Protein AF-A0A520JQQ8-F1 (afdb_monomer)

Nearest PDB structures (foldseek):
  4yjw-assembly1_A  TM=3.199E-01  e=7.947E-01  Phocaeicola vulgatus ATCC 8482
  8otz-assembly1_DW  TM=2.596E-01  e=5.049E+00  Bos taurus
  1axi-assembly1_A-2  TM=2.350E-01  e=9.054E+00  Homo sapiens

pLDDT: mean 89.52, std 11.9, range [52.03, 98.56]

Solvent-accessible surface area (backbone atoms only — not comparable to full-atom values): 11139 Å² total; per-residue (Å²): 132,75,70,69,60,54,56,56,55,55,54,53,53,53,54,53,52,52,52,52,51,49,53,51,50,53,50,51,51,54,50,54,50,51,50,55,28,36,51,29,34,48,54,52,23,51,52,27,43,50,47,22,52,47,18,53,48,51,40,53,25,34,53,38,11,64,76,46,79,65,77,38,65,44,91,61,75,47,53,72,77,79,78,84,75,63,89,83,52,50,58,79,62,55,29,69,71,54,44,50,52,56,54,48,49,52,53,51,50,53,50,49,34,52,51,25,45,54,28,47,76,73,37,72,94,62,52,25,53,64,50,31,46,52,49,18,40,52,53,20,52,51,28,42,54,50,20,52,51,40,26,59,76,52,72,46,76,76,82,77,87,53,100,69,52,62,70,57,55,40,48,53,53,51,52,54,48,53,53,52,49,53,50,52,51,52,52,51,49,52,52,49,68,76,44,78,80,73,65,81,80,85,125

Sequence (203 aa):
MAADNIWLAAASSSVAVAVLTQVFSISREKLAHRTDQRLSALHVALALENYAGECARVLGEKETFIANDGHHGQDWGSVPALPEWPAAIDWKRLGIKNTEKVFTLRVQVNAANAKIADQYDNDPPNGGDGDVIDEAIKLGLQSLSLAASIRSTAKLDPLLASEWPLDRYLAERRDDRALKLERRLADAEARRLANPSGMPILL

Foldseek 3Di:
DPPVVVVVVVVVVVVVVVVVVVVVVVVVVVVVLLVLLLVLLVQLLVLLLVLLVQLLLLLVQLVQCVVVVNPGGDDDLARDQRDDRPPSRDLVSLPPVLSVLSVVLNVLRVVLSVVSNVQVVPPPDCRNSVSSNVSSLVSSLSSNVSSQVSCVVSVHDPDPDDPDDSNVSSVVSVVVVVVVVVVVVVVVVVVCVVCVPPDPPPD

Secondary structure (DSSP, 8-state):
--SHHHHHHHHHHHHHHHHHHHHHHHHHHHHHHHHHHHHHHHHHHHHHHHHHHHHHHHHHHHHHHHHTTTSSS---SSPPPPPPPPTT--HHHH-HHHHHHHHHHHHHHHHHHHHHHHHHHHSTTTTTHHHHHHHHHHHHHHHHHHHHHHHHHTTPPPPP--SS-HHHHHHHHHHHHHHHHHHHHHHHHHHHHH-TT------

Structure (mmCIF, N/CA/C/O backbone):
data_AF-A0A520JQQ8-F1
#
_entry.id   AF-A0A520JQQ8-F1
#
loop_
_atom_site.group_PDB
_atom_site.id
_atom_site.type_symbol
_atom_site.label_atom_id
_atom_site.label_alt_id
_atom_site.label_comp_id
_atom_site.label_asym_id
_atom_site.label_entity_id
_atom_site.label_seq_id
_atom_site.pdbx_PDB_ins_code
_atom_site.Cartn_x
_atom_site.Cartn_y
_atom_site.Cartn_z
_atom_site.occupancy
_atom_site.B_iso_or_equiv
_atom_site.auth_seq_id
_atom_site.auth_comp_id
_atom_site.auth_asym_id
_atom_site.auth_atom_id
_atom_site.pdbx_PDB_model_num
ATOM 1 N N . MET A 1 1 ? -49.089 5.089 61.983 1.00 56.03 1 MET A N 1
ATOM 2 C CA . MET A 1 1 ? -48.920 5.801 60.695 1.00 56.03 1 MET A CA 1
ATOM 3 C C . MET A 1 1 ? -47.462 6.091 60.304 1.00 56.03 1 MET A C 1
ATOM 5 O O . MET A 1 1 ? -47.257 6.560 59.200 1.00 56.03 1 MET A O 1
ATOM 9 N N . ALA A 1 2 ? -46.437 5.793 61.120 1.00 57.81 2 ALA A N 1
ATOM 10 C CA . ALA A 1 2 ? -45.034 6.033 60.730 1.00 57.81 2 ALA A CA 1
ATOM 11 C C . ALA A 1 2 ? -44.362 4.870 59.958 1.00 57.81 2 ALA A C 1
ATOM 13 O O . ALA A 1 2 ? -43.333 5.075 59.325 1.00 57.81 2 ALA A O 1
ATOM 14 N N . ALA A 1 3 ? -44.932 3.658 59.994 1.00 57.94 3 ALA A N 1
ATOM 15 C CA . ALA A 1 3 ? -44.310 2.457 59.422 1.00 57.94 3 ALA A CA 1
ATOM 16 C C . ALA A 1 3 ? -44.456 2.335 57.889 1.00 57.94 3 ALA A C 1
ATOM 18 O O . ALA A 1 3 ? -43.590 1.746 57.245 1.00 57.94 3 ALA A O 1
ATOM 19 N N . ASP A 1 4 ? -45.487 2.941 57.291 1.00 55.50 4 ASP A N 1
ATOM 20 C CA . ASP A 1 4 ? -45.780 2.773 55.856 1.00 55.50 4 ASP A CA 1
ATOM 21 C C . ASP A 1 4 ? -44.846 3.593 54.945 1.00 55.50 4 ASP A C 1
ATOM 23 O O . ASP A 1 4 ? -44.592 3.218 53.801 1.00 55.50 4 ASP A O 1
ATOM 27 N N . ASN A 1 5 ? -44.232 4.662 55.466 1.00 57.97 5 ASN A N 1
ATOM 28 C CA . ASN A 1 5 ? -43.304 5.503 54.699 1.00 57.97 5 ASN A CA 1
ATOM 29 C C . ASN A 1 5 ? -41.892 4.899 54.575 1.00 57.97 5 ASN A C 1
ATOM 31 O O . ASN A 1 5 ? -41.151 5.246 53.654 1.00 57.97 5 ASN A O 1
ATOM 35 N N . ILE A 1 6 ? -41.513 3.978 55.469 1.00 60.53 6 ILE A N 1
ATOM 36 C CA . ILE A 1 6 ? -40.173 3.364 55.485 1.00 60.53 6 ILE A CA 1
ATOM 37 C C . ILE A 1 6 ? -40.018 2.378 54.320 1.00 60.53 6 ILE A C 1
ATOM 39 O O . ILE A 1 6 ? -38.989 2.372 53.647 1.00 60.53 6 ILE A O 1
ATOM 43 N N . TRP A 1 7 ? -41.060 1.603 54.013 1.00 56.59 7 TRP A N 1
ATOM 44 C CA . TRP A 1 7 ? -41.048 0.660 52.891 1.00 56.59 7 TRP A CA 1
ATOM 45 C C . TRP A 1 7 ? -41.055 1.358 51.525 1.00 56.59 7 TRP A C 1
ATOM 47 O O . TRP A 1 7 ? -40.405 0.886 50.597 1.00 56.59 7 TRP A O 1
ATOM 57 N N . LEU A 1 8 ? -41.699 2.523 51.413 1.00 56.62 8 LEU A N 1
ATOM 58 C CA . LEU A 1 8 ? -41.719 3.335 50.189 1.00 56.62 8 LEU A CA 1
ATOM 59 C C . LEU A 1 8 ? -40.366 4.034 49.922 1.00 56.62 8 LEU A C 1
ATOM 61 O O . LEU A 1 8 ? -39.932 4.148 48.772 1.00 56.62 8 LEU A O 1
ATOM 65 N N . ALA A 1 9 ? -39.643 4.427 50.977 1.00 58.97 9 ALA A N 1
ATOM 66 C CA . ALA A 1 9 ? -38.271 4.938 50.883 1.00 58.97 9 ALA A CA 1
ATOM 67 C C . ALA A 1 9 ? -37.233 3.823 50.609 1.00 58.97 9 ALA A C 1
ATOM 69 O O . ALA A 1 9 ? -36.281 4.015 49.848 1.00 58.97 9 ALA A O 1
ATOM 70 N N . ALA A 1 10 ? -37.434 2.628 51.172 1.00 60.03 10 ALA A N 1
ATOM 71 C CA . ALA A 1 10 ? -36.593 1.458 50.904 1.00 60.03 10 ALA A CA 1
ATOM 72 C C . ALA A 1 10 ? -36.804 0.904 49.478 1.00 60.03 10 ALA A C 1
ATOM 74 O O . ALA A 1 10 ? -35.851 0.520 48.801 1.00 60.03 10 ALA A O 1
ATOM 75 N N . ALA A 1 11 ? -38.041 0.928 48.971 1.00 58.00 11 ALA A N 1
ATOM 76 C CA . ALA A 1 11 ? -38.347 0.504 47.607 1.00 58.00 11 ALA A CA 1
ATOM 77 C C . ALA A 1 11 ? -37.770 1.474 46.559 1.00 58.00 11 ALA A C 1
ATOM 79 O O . ALA A 1 11 ? -37.161 1.028 45.586 1.00 58.00 11 ALA A O 1
ATOM 80 N N . SER A 1 12 ? -37.873 2.791 46.773 1.00 57.97 12 SER A N 1
ATOM 81 C CA . SER A 1 12 ? -37.338 3.794 45.835 1.00 57.97 12 SER A CA 1
ATOM 82 C C . SER A 1 12 ? -35.804 3.818 45.768 1.00 57.97 12 SER A C 1
ATOM 84 O O . SER A 1 12 ? -35.237 3.996 44.687 1.00 57.97 12 SER A O 1
ATOM 86 N N . SER A 1 13 ? -35.118 3.557 46.885 1.00 64.69 13 SER A N 1
ATOM 87 C CA . SER A 1 13 ? -33.650 3.472 46.927 1.00 64.69 13 SER A CA 1
ATOM 88 C C . SER A 1 13 ? -33.098 2.246 46.186 1.00 64.69 13 SER A C 1
ATOM 90 O O . SER A 1 13 ? -32.083 2.359 45.497 1.00 64.69 13 SER A O 1
ATOM 92 N N . SER A 1 14 ? -33.785 1.100 46.232 1.00 68.19 14 SER A N 1
ATOM 93 C CA . SER A 1 14 ? -33.356 -0.116 45.520 1.00 68.19 14 SER A CA 1
ATOM 94 C C . SER A 1 14 ? -33.408 0.017 43.988 1.00 68.19 14 SER A C 1
ATOM 96 O O . SER A 1 14 ? -32.477 -0.396 43.292 1.00 68.19 14 SER A O 1
ATOM 98 N N . VAL A 1 15 ? -34.444 0.676 43.454 1.00 75.62 15 VAL A N 1
ATOM 99 C CA . VAL A 1 15 ? -34.592 0.923 42.009 1.00 75.62 15 VAL A CA 1
ATOM 100 C C . VAL A 1 15 ? -33.531 1.908 41.513 1.00 75.62 15 VAL A C 1
ATOM 102 O O . VAL A 1 15 ? -32.929 1.686 40.463 1.00 75.62 15 VAL A O 1
ATOM 105 N N . ALA A 1 16 ? -33.235 2.957 42.286 1.00 76.19 16 ALA A N 1
ATOM 106 C CA . ALA A 1 16 ? -32.200 3.930 41.937 1.00 76.19 16 ALA A CA 1
ATOM 107 C C . ALA A 1 16 ? -30.804 3.285 41.834 1.00 76.19 16 ALA A C 1
ATOM 109 O O . ALA A 1 16 ? -30.074 3.542 40.875 1.00 76.19 16 ALA A O 1
ATOM 110 N N . VAL A 1 17 ? -30.448 2.396 42.769 1.00 79.56 17 VAL A N 1
ATOM 111 C CA . VAL A 1 17 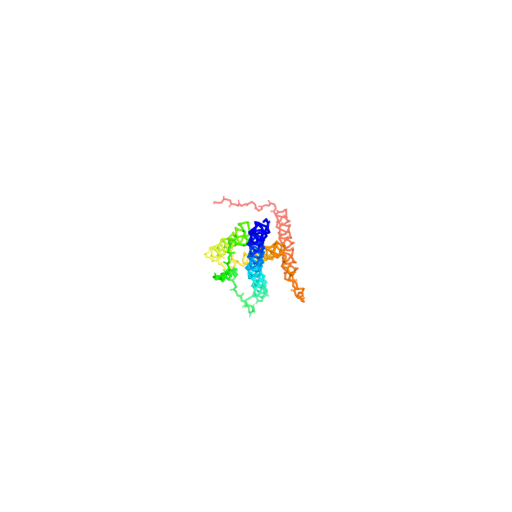? -29.169 1.663 42.739 1.00 79.56 17 VAL A CA 1
ATOM 112 C C . VAL A 1 17 ? -29.089 0.719 41.536 1.00 79.56 17 VAL A C 1
ATOM 114 O O . VAL A 1 17 ? -28.041 0.644 40.888 1.00 79.56 17 VAL A O 1
ATOM 117 N N . ALA A 1 18 ? -30.182 0.037 41.183 1.00 78.31 18 ALA A N 1
ATOM 118 C CA . ALA A 1 18 ? -30.210 -0.860 40.029 1.00 78.31 18 ALA A CA 1
ATOM 119 C C . ALA A 1 18 ? -30.008 -0.098 38.706 1.00 78.31 18 ALA A C 1
ATOM 121 O O . ALA A 1 18 ? -29.184 -0.496 37.880 1.00 78.31 18 ALA A O 1
ATOM 122 N N . VAL A 1 19 ? -30.684 1.046 38.538 1.00 85.25 19 VAL A N 1
ATOM 123 C CA . VAL A 1 19 ? -30.533 1.914 37.357 1.00 85.25 19 VAL A CA 1
ATOM 124 C C . VAL A 1 19 ? -29.108 2.460 37.251 1.00 85.25 19 VAL A C 1
ATOM 126 O O . VAL A 1 19 ? -28.505 2.387 36.181 1.00 85.25 19 VAL A O 1
ATOM 129 N N . LEU A 1 20 ? -28.532 2.956 38.352 1.00 85.44 20 LEU A N 1
ATOM 130 C CA . LEU A 1 20 ? -27.147 3.443 38.367 1.00 85.44 20 LEU A CA 1
ATOM 131 C C . LEU A 1 20 ? -26.150 2.336 38.006 1.00 85.44 20 LEU A C 1
ATOM 133 O O . LEU A 1 20 ? -25.245 2.562 37.202 1.00 85.44 20 LEU A O 1
ATOM 137 N N . THR A 1 21 ? -26.348 1.129 38.538 1.00 86.12 21 THR A N 1
ATOM 138 C CA . THR A 1 21 ? -25.512 -0.037 38.218 1.00 86.12 21 THR A CA 1
ATOM 139 C C . THR A 1 21 ? -25.597 -0.389 36.733 1.00 86.12 21 THR A C 1
ATOM 141 O O . THR A 1 21 ? -24.574 -0.630 36.090 1.00 86.12 21 THR A O 1
ATOM 144 N N . GLN A 1 22 ? -26.800 -0.358 36.155 1.00 86.25 22 GLN A N 1
ATOM 145 C CA . GLN A 1 22 ? -27.007 -0.656 34.741 1.00 86.25 22 GLN A CA 1
ATOM 146 C C . GLN A 1 22 ? -26.376 0.406 33.832 1.00 86.25 22 GLN A C 1
ATOM 148 O O . GLN A 1 22 ? -25.683 0.060 32.874 1.00 86.25 22 GLN A O 1
ATOM 153 N N . VAL A 1 23 ? -26.537 1.694 34.155 1.00 87.00 23 VAL A N 1
ATOM 154 C CA . VAL A 1 23 ? -25.896 2.799 33.421 1.00 87.00 23 VAL A CA 1
ATOM 155 C C . VAL A 1 23 ? -24.372 2.693 33.493 1.00 87.00 23 VAL A C 1
ATOM 157 O O . VAL A 1 23 ? -23.700 2.835 32.469 1.00 87.00 23 VAL A O 1
ATOM 160 N N . PHE A 1 24 ? -23.818 2.395 34.671 1.00 88.12 24 PHE A N 1
ATOM 161 C CA . PHE A 1 24 ? -22.381 2.198 34.845 1.00 88.12 24 PHE A CA 1
ATOM 162 C C . PHE A 1 24 ? -21.865 1.006 34.026 1.00 88.12 24 PHE A C 1
ATOM 164 O O . PHE A 1 24 ? -20.848 1.129 33.342 1.00 88.12 24 PHE A O 1
ATOM 171 N N . SER A 1 25 ? -22.595 -0.114 34.019 1.00 87.75 25 SER A N 1
ATOM 172 C CA . SER A 1 25 ? -22.257 -1.297 33.219 1.00 87.75 25 SER A CA 1
ATOM 173 C C . SER A 1 25 ? -22.235 -0.990 31.717 1.00 87.75 25 SER A C 1
ATOM 175 O O . SER A 1 25 ? -21.223 -1.232 31.061 1.00 87.75 25 SER A O 1
ATOM 177 N N . ILE A 1 26 ? -23.286 -0.346 31.191 1.00 87.94 26 ILE A N 1
ATOM 178 C CA . ILE A 1 26 ? -23.378 0.070 29.780 1.00 87.94 26 ILE A CA 1
ATOM 179 C C . ILE A 1 26 ? -22.250 1.043 29.420 1.00 87.94 26 ILE A C 1
ATOM 181 O O . ILE A 1 26 ? -21.679 0.970 28.332 1.00 87.94 26 ILE A O 1
ATOM 185 N N . SER A 1 27 ? -21.923 1.979 30.314 1.00 87.12 27 SER A N 1
ATOM 186 C CA . SER A 1 27 ? -20.837 2.938 30.093 1.00 87.12 27 SER A CA 1
ATOM 187 C C . SER A 1 27 ? -19.478 2.240 30.012 1.00 87.12 27 SER A C 1
ATOM 189 O O . SER A 1 27 ? -18.710 2.475 29.076 1.00 87.12 27 SER A O 1
ATOM 191 N N . ARG A 1 28 ? -19.201 1.323 30.947 1.00 89.50 28 ARG A N 1
ATOM 192 C CA . ARG A 1 28 ? -17.959 0.545 30.980 1.00 89.50 28 ARG A CA 1
ATOM 193 C C . ARG A 1 28 ? -17.825 -0.352 29.753 1.00 89.50 28 ARG A C 1
ATOM 195 O O . ARG A 1 28 ? -16.756 -0.400 29.153 1.00 89.50 28 ARG A O 1
ATOM 202 N N . GLU A 1 29 ? -18.908 -1.011 29.356 1.00 85.50 29 GLU A N 1
ATOM 203 C CA . GLU A 1 29 ? -18.970 -1.847 28.158 1.00 85.50 29 GLU A CA 1
ATOM 204 C C . GLU A 1 29 ? -18.721 -1.017 26.891 1.00 85.50 29 GLU A C 1
ATOM 206 O O . GLU A 1 29 ? -17.869 -1.370 26.081 1.00 85.50 29 GLU A O 1
ATOM 211 N N . LYS A 1 30 ? -19.340 0.164 26.761 1.00 84.62 30 LYS A N 1
ATOM 212 C CA . LYS A 1 30 ? -19.058 1.098 25.656 1.00 84.62 30 LYS A CA 1
ATOM 213 C C . LYS A 1 30 ? -17.599 1.555 25.620 1.00 84.62 30 LYS A C 1
ATOM 215 O O . LYS A 1 30 ? -17.049 1.724 24.531 1.00 84.62 30 LYS A O 1
ATOM 220 N N . LEU A 1 31 ? -16.978 1.788 26.778 1.00 84.81 31 LEU A N 1
ATOM 221 C CA . LEU A 1 31 ? -15.577 2.200 26.853 1.00 84.81 31 LEU A CA 1
ATOM 222 C C . LEU A 1 31 ? -14.641 1.062 26.434 1.00 84.81 31 LEU A C 1
ATOM 224 O O . LEU A 1 31 ? -13.792 1.277 25.573 1.00 84.81 31 LEU A O 1
ATOM 228 N N . ALA A 1 32 ? -14.849 -0.143 26.972 1.00 85.00 32 ALA A N 1
ATOM 229 C CA . ALA A 1 32 ? -14.121 -1.340 26.556 1.00 85.00 32 ALA A CA 1
ATOM 230 C C . ALA A 1 32 ? -14.284 -1.575 25.046 1.00 85.00 32 ALA A C 1
ATOM 232 O O . ALA A 1 32 ? -13.300 -1.768 24.333 1.00 85.00 32 ALA A O 1
ATOM 233 N N . HIS A 1 33 ? -15.507 -1.410 24.528 1.00 85.25 33 HIS A N 1
ATOM 234 C CA . HIS A 1 33 ? -15.775 -1.578 23.108 1.00 85.25 33 HIS A CA 1
ATOM 235 C C . HIS A 1 33 ? -14.980 -0.636 22.210 1.00 85.25 33 HIS A C 1
ATOM 237 O O . HIS A 1 33 ? -14.456 -1.065 21.178 1.00 85.25 33 HIS A O 1
ATOM 243 N N . ARG A 1 34 ? -14.866 0.631 22.620 1.00 87.06 34 ARG A N 1
ATOM 244 C CA . ARG A 1 34 ? -14.074 1.640 21.911 1.00 87.06 34 ARG A CA 1
ATOM 245 C C . ARG A 1 34 ? -12.584 1.328 21.952 1.00 87.06 34 ARG A C 1
ATOM 247 O O . ARG A 1 34 ? -11.920 1.515 20.938 1.00 87.06 34 ARG A O 1
ATOM 254 N N . THR A 1 35 ? -12.061 0.863 23.082 1.00 88.56 35 THR A N 1
ATOM 255 C CA . THR A 1 35 ? -10.638 0.521 23.208 1.00 88.56 35 THR A CA 1
ATOM 256 C C . THR A 1 35 ? -10.264 -0.630 22.279 1.00 88.56 35 THR A C 1
ATOM 258 O O . THR A 1 35 ? -9.333 -0.483 21.490 1.00 88.56 35 THR A O 1
ATOM 261 N N . ASP A 1 36 ? -11.036 -1.719 22.271 1.00 89.50 36 ASP A N 1
ATOM 262 C CA . ASP A 1 36 ? -10.746 -2.868 21.399 1.00 89.50 36 ASP A CA 1
ATOM 263 C C . ASP A 1 36 ? -10.893 -2.511 19.911 1.00 89.50 36 ASP A C 1
ATOM 265 O O . ASP A 1 36 ? -10.132 -2.987 19.066 1.00 89.50 36 ASP A O 1
ATOM 269 N N . GLN A 1 37 ? -11.869 -1.655 19.576 1.00 92.12 37 GLN A N 1
ATOM 270 C CA . GLN A 1 37 ? -12.044 -1.148 18.215 1.00 92.12 37 GLN A CA 1
ATOM 271 C C . GLN A 1 37 ? -10.821 -0.340 17.771 1.00 92.12 37 GLN A C 1
ATOM 273 O O . GLN A 1 37 ? -10.320 -0.545 16.665 1.00 92.12 37 GLN A O 1
ATOM 278 N N . ARG A 1 38 ? -10.330 0.566 18.625 1.00 94.62 38 ARG A N 1
ATOM 279 C CA . ARG A 1 38 ? -9.140 1.379 18.339 1.00 94.62 38 ARG A CA 1
ATOM 280 C C . ARG A 1 38 ? -7.892 0.516 18.217 1.00 94.62 38 ARG A C 1
ATOM 282 O O . ARG A 1 38 ? -7.105 0.757 17.312 1.00 94.62 38 ARG A O 1
ATOM 289 N N . LEU A 1 39 ? -7.746 -0.504 19.061 1.00 94.25 39 LEU A N 1
ATOM 290 C CA . LEU A 1 39 ? -6.625 -1.439 18.994 1.00 94.25 39 LEU A CA 1
ATOM 291 C C . LEU A 1 39 ? -6.647 -2.251 17.690 1.00 94.25 39 LEU A C 1
ATOM 293 O O . LEU A 1 39 ? -5.638 -2.321 16.994 1.00 94.25 39 LEU A O 1
ATOM 297 N N . SER A 1 40 ? -7.810 -2.787 17.306 1.00 95.19 40 SER A N 1
ATOM 298 C CA . SE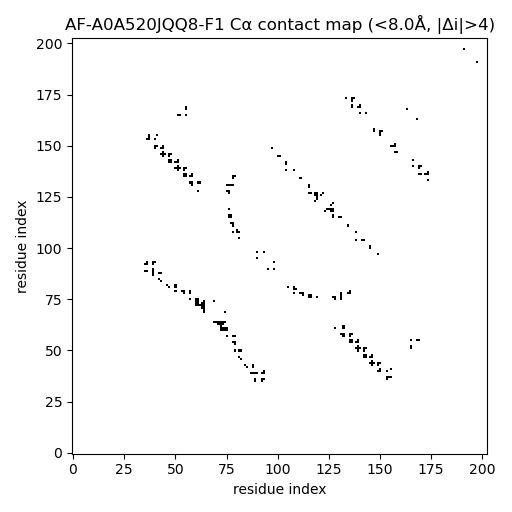R A 1 40 ? -7.977 -3.512 16.036 1.00 95.19 40 SER A CA 1
ATOM 299 C C . SER A 1 40 ? -7.676 -2.613 14.831 1.00 95.19 40 SER A C 1
ATOM 301 O O . SER A 1 40 ? -6.933 -3.002 13.933 1.00 95.19 40 SER A O 1
ATOM 303 N N . ALA A 1 41 ? -8.203 -1.384 14.831 1.00 96.19 41 ALA A N 1
ATOM 304 C CA . ALA A 1 41 ? -7.935 -0.400 13.787 1.00 96.19 41 ALA A CA 1
ATOM 305 C C . ALA A 1 41 ? -6.452 -0.010 13.717 1.00 96.19 41 ALA A C 1
ATOM 307 O O . ALA A 1 41 ? -5.915 0.127 12.620 1.00 96.19 41 ALA A O 1
ATOM 308 N N . LEU A 1 42 ? -5.785 0.126 14.867 1.00 95.50 42 LEU A N 1
ATOM 309 C CA . LEU A 1 42 ? -4.361 0.435 14.945 1.00 95.50 42 LEU A CA 1
ATOM 310 C C . LEU A 1 42 ? -3.515 -0.693 14.352 1.00 95.50 42 LEU A C 1
ATOM 312 O O . LEU A 1 42 ? -2.649 -0.417 13.529 1.00 95.50 42 LEU A O 1
ATOM 316 N N . HIS A 1 43 ? -3.790 -1.952 14.706 1.00 95.69 43 HIS A N 1
ATOM 317 C CA . HIS A 1 43 ? -3.072 -3.095 14.137 1.00 95.69 43 HIS A CA 1
ATOM 318 C C . HIS A 1 43 ? -3.212 -3.167 12.615 1.00 95.69 43 HIS A C 1
ATOM 320 O O . HIS A 1 43 ? -2.219 -3.377 11.921 1.00 95.69 43 HIS A O 1
ATOM 326 N N . VAL A 1 44 ? -4.423 -2.953 12.092 1.00 96.56 44 VAL A N 1
ATOM 327 C CA . VAL A 1 44 ? -4.656 -2.955 10.643 1.00 96.56 44 VAL A CA 1
ATOM 328 C C . VAL A 1 44 ? -3.942 -1.782 9.967 1.00 96.56 44 VAL A C 1
ATOM 330 O O . VAL A 1 44 ? -3.279 -1.988 8.955 1.00 96.56 44 VAL A O 1
ATOM 333 N N . ALA A 1 45 ? -4.030 -0.571 10.526 1.00 96.31 45 ALA A N 1
ATOM 334 C CA . ALA A 1 45 ? -3.365 0.607 9.969 1.00 96.31 45 ALA A CA 1
ATOM 335 C C . ALA A 1 45 ? -1.837 0.438 9.927 1.00 96.31 45 ALA A C 1
ATOM 337 O O . ALA A 1 45 ? -1.239 0.650 8.877 1.00 96.31 45 ALA A O 1
ATOM 338 N N . LEU A 1 46 ? -1.223 -0.024 11.022 1.00 95.56 46 LEU A N 1
ATOM 339 C CA . LEU A 1 46 ? 0.223 -0.263 11.091 1.00 95.56 46 LEU A CA 1
ATOM 340 C C . LEU A 1 46 ? 0.682 -1.330 10.091 1.00 95.56 46 LEU A C 1
ATOM 342 O O . LEU A 1 46 ? 1.716 -1.173 9.450 1.00 95.56 46 LEU A O 1
ATOM 346 N N . ALA A 1 47 ? -0.085 -2.408 9.922 1.00 96.38 47 ALA A N 1
ATOM 347 C CA . ALA A 1 47 ? 0.241 -3.447 8.949 1.00 96.38 47 ALA A CA 1
ATOM 348 C C . ALA A 1 47 ? 0.157 -2.941 7.495 1.00 96.38 47 ALA A C 1
ATOM 350 O O . ALA A 1 47 ? 0.995 -3.311 6.675 1.00 96.38 47 ALA A O 1
ATOM 351 N N . LEU A 1 48 ? -0.805 -2.069 7.177 1.00 97.19 48 LEU A N 1
ATOM 352 C CA . LEU A 1 48 ? -0.919 -1.427 5.860 1.00 97.19 48 LEU A CA 1
ATOM 353 C C . LEU A 1 48 ? 0.205 -0.412 5.592 1.00 97.19 48 LEU A C 1
ATOM 355 O O . LEU A 1 48 ? 0.684 -0.309 4.462 1.00 97.19 48 LEU A O 1
ATOM 359 N N . GLU A 1 49 ? 0.632 0.321 6.620 1.00 96.50 49 GLU A N 1
ATOM 360 C CA . GLU A 1 49 ? 1.772 1.245 6.561 1.00 96.50 49 GLU A CA 1
ATOM 361 C C . GLU A 1 49 ? 3.084 0.488 6.365 1.00 96.50 49 GLU A C 1
ATOM 363 O O . GLU A 1 49 ? 3.877 0.838 5.493 1.00 96.50 49 GLU A O 1
ATOM 368 N N . ASN A 1 50 ? 3.278 -0.604 7.108 1.00 96.19 50 ASN A N 1
ATOM 369 C CA . ASN A 1 50 ? 4.427 -1.483 6.930 1.00 96.19 50 ASN A CA 1
ATOM 370 C C . ASN A 1 50 ? 4.452 -2.091 5.522 1.00 96.19 50 ASN A C 1
ATOM 372 O O . ASN A 1 50 ? 5.494 -2.121 4.877 1.00 96.19 50 ASN A O 1
ATOM 376 N N . TYR A 1 51 ? 3.293 -2.516 5.011 1.00 97.81 51 TYR A N 1
ATOM 377 C CA . TYR A 1 51 ? 3.168 -3.002 3.640 1.00 97.81 51 TYR A CA 1
ATOM 378 C C . TYR A 1 51 ? 3.584 -1.951 2.599 1.00 97.81 51 TYR A C 1
ATOM 380 O O . TYR A 1 51 ? 4.276 -2.279 1.637 1.00 97.81 51 TYR A O 1
ATOM 388 N N . ALA A 1 52 ? 3.218 -0.681 2.803 1.00 97.50 52 ALA A N 1
ATOM 389 C CA . ALA A 1 52 ? 3.667 0.405 1.934 1.00 97.50 52 ALA A CA 1
ATOM 390 C C . ALA A 1 52 ? 5.191 0.586 1.977 1.00 97.50 52 ALA A C 1
ATOM 392 O O . ALA A 1 52 ? 5.813 0.796 0.937 1.00 97.50 52 ALA A O 1
ATOM 393 N N . GLY A 1 53 ? 5.788 0.475 3.169 1.00 97.00 53 GLY A N 1
ATOM 394 C CA . GLY A 1 53 ? 7.239 0.492 3.352 1.00 97.00 53 GLY A CA 1
ATOM 395 C C . GLY A 1 53 ? 7.933 -0.641 2.595 1.00 97.00 53 GLY A C 1
ATOM 396 O O . GLY A 1 53 ? 8.906 -0.400 1.885 1.00 97.00 53 GLY A O 1
ATOM 397 N N . GLU A 1 54 ? 7.387 -1.857 2.654 1.00 98.00 54 GLU A N 1
ATOM 398 C CA . GLU A 1 54 ? 7.894 -2.991 1.873 1.00 98.00 54 GLU A CA 1
ATOM 399 C C . GLU A 1 54 ? 7.751 -2.768 0.362 1.00 98.00 54 GLU A C 1
ATOM 401 O O . GLU A 1 54 ? 8.662 -3.104 -0.392 1.00 98.00 54 GLU A O 1
ATOM 406 N N . CYS A 1 55 ? 6.655 -2.155 -0.097 1.00 98.31 55 CYS A N 1
ATOM 407 C CA . CYS A 1 55 ? 6.495 -1.791 -1.508 1.00 98.31 55 CYS A CA 1
ATOM 408 C C . CYS A 1 55 ? 7.553 -0.770 -1.950 1.00 98.31 55 CYS A C 1
ATOM 410 O O . CYS A 1 55 ? 8.142 -0.921 -3.018 1.00 98.31 55 CYS A O 1
ATOM 412 N N . ALA A 1 56 ? 7.836 0.238 -1.118 1.00 97.81 56 ALA A N 1
ATOM 413 C CA . ALA A 1 56 ? 8.891 1.216 -1.376 1.00 97.81 56 ALA A CA 1
ATOM 414 C C . ALA A 1 56 ? 10.288 0.572 -1.394 1.00 97.81 56 ALA A C 1
ATOM 416 O O . ALA A 1 56 ? 11.114 0.923 -2.234 1.00 97.81 56 ALA A O 1
ATOM 417 N N . ARG A 1 57 ? 10.541 -0.404 -0.512 1.00 97.44 57 ARG A N 1
ATOM 418 C CA . ARG A 1 57 ? 11.788 -1.178 -0.501 1.00 97.44 57 ARG A CA 1
ATOM 419 C C . ARG A 1 57 ? 11.949 -1.991 -1.785 1.00 97.44 57 ARG A C 1
ATOM 421 O O . ARG A 1 57 ? 12.986 -1.886 -2.428 1.00 97.44 57 ARG A O 1
ATOM 428 N N . VAL A 1 58 ? 10.930 -2.757 -2.183 1.00 97.69 58 VAL A N 1
ATOM 429 C CA . VAL A 1 58 ? 10.941 -3.536 -3.437 1.00 97.69 58 VAL A CA 1
ATOM 430 C C . VAL A 1 58 ? 11.159 -2.634 -4.646 1.00 97.69 58 VAL A C 1
ATOM 432 O O . VAL A 1 58 ? 11.974 -2.960 -5.503 1.00 97.69 58 VAL A O 1
ATOM 435 N N . LEU A 1 59 ? 10.493 -1.479 -4.684 1.00 97.44 59 LEU A N 1
ATOM 436 C CA . LEU A 1 59 ? 10.693 -0.476 -5.724 1.00 97.44 59 LEU A CA 1
ATOM 437 C C . LEU A 1 59 ? 12.160 -0.031 -5.811 1.00 97.44 59 LEU A C 1
ATOM 439 O O . LEU A 1 59 ? 12.749 -0.100 -6.886 1.00 97.44 59 LEU A O 1
ATOM 443 N N . GLY A 1 60 ? 12.758 0.383 -4.690 1.00 96.75 60 GLY A N 1
ATOM 444 C CA . GLY A 1 60 ? 14.150 0.836 -4.657 1.00 96.75 60 GLY A CA 1
ATOM 445 C C . GLY A 1 60 ? 15.150 -0.257 -5.047 1.00 96.75 60 GLY A C 1
ATOM 446 O O . GLY A 1 60 ? 16.065 -0.003 -5.831 1.00 96.75 60 GLY A O 1
ATOM 447 N N . GLU A 1 61 ? 14.951 -1.482 -4.557 1.00 97.25 61 GLU A N 1
ATOM 448 C CA . GLU A 1 61 ? 15.772 -2.648 -4.910 1.00 97.25 61 GLU A CA 1
ATOM 449 C C . GLU A 1 61 ? 15.686 -2.971 -6.405 1.00 97.25 61 GLU A C 1
ATOM 451 O O . GLU A 1 61 ? 16.713 -3.138 -7.060 1.00 97.25 61 GLU A O 1
ATOM 456 N N . LYS A 1 62 ? 14.470 -2.993 -6.963 1.00 95.50 62 LYS A N 1
ATOM 457 C CA . LYS A 1 62 ? 14.230 -3.316 -8.372 1.00 95.50 62 LYS A CA 1
ATOM 458 C C . LYS A 1 62 ? 14.774 -2.240 -9.310 1.00 95.50 62 LYS A C 1
ATOM 460 O O . LYS A 1 62 ? 15.406 -2.555 -10.313 1.00 95.50 62 LYS A O 1
ATOM 465 N N . GLU A 1 63 ? 14.573 -0.965 -8.984 1.00 95.31 63 GLU A N 1
ATOM 466 C CA . GLU A 1 63 ? 15.160 0.139 -9.749 1.00 95.31 63 GLU A CA 1
ATOM 467 C C . GLU A 1 63 ? 16.691 0.094 -9.717 1.00 95.31 63 GLU A C 1
ATOM 469 O O . GLU A 1 63 ? 17.327 0.338 -10.741 1.00 95.31 63 GLU A O 1
ATOM 474 N N . THR A 1 64 ? 17.283 -0.250 -8.569 1.00 96.81 64 THR A N 1
ATOM 475 C CA . THR A 1 64 ? 18.737 -0.419 -8.432 1.00 96.81 64 THR A CA 1
ATOM 476 C C . THR A 1 64 ? 19.234 -1.595 -9.270 1.00 96.81 64 THR A C 1
ATOM 478 O O . THR A 1 64 ? 20.234 -1.444 -9.972 1.00 96.81 64 THR A O 1
ATOM 481 N N . PHE A 1 65 ? 18.506 -2.715 -9.266 1.00 95.56 65 PHE A N 1
ATOM 482 C CA . PHE A 1 65 ? 18.783 -3.886 -10.098 1.00 95.56 65 PHE A CA 1
ATOM 483 C C . PHE A 1 65 ? 18.816 -3.540 -11.583 1.00 95.56 65 PHE A C 1
ATOM 485 O O . PHE A 1 65 ? 19.815 -3.800 -12.252 1.00 95.56 65 PHE A O 1
ATOM 492 N N . ILE A 1 66 ? 17.785 -2.854 -12.076 1.00 92.81 66 ILE A N 1
ATOM 493 C CA . ILE A 1 66 ? 17.701 -2.432 -13.478 1.00 92.81 66 ILE A CA 1
ATOM 494 C C . ILE A 1 66 ? 18.794 -1.411 -13.819 1.00 92.81 66 ILE A C 1
ATOM 496 O O . ILE A 1 66 ? 19.425 -1.508 -14.865 1.00 92.81 66 ILE A O 1
ATOM 500 N N . ALA A 1 67 ? 19.040 -0.426 -12.950 1.00 94.00 67 ALA A N 1
ATOM 501 C CA . ALA A 1 67 ? 20.012 0.635 -13.216 1.00 94.00 67 ALA A CA 1
ATOM 502 C C . ALA A 1 67 ? 21.470 0.148 -13.235 1.00 94.00 67 ALA A C 1
ATOM 504 O O . ALA A 1 67 ? 22.324 0.826 -13.802 1.00 94.00 67 ALA A O 1
ATOM 505 N N . ASN A 1 68 ? 21.756 -0.995 -12.607 1.00 94.38 68 ASN A N 1
ATOM 506 C CA . ASN A 1 68 ? 23.094 -1.575 -12.522 1.00 94.38 68 ASN A CA 1
ATOM 507 C C . ASN A 1 68 ? 23.232 -2.859 -13.351 1.00 94.38 68 ASN A C 1
ATOM 509 O O . ASN A 1 68 ? 24.126 -3.651 -13.061 1.00 94.38 68 ASN A O 1
ATOM 513 N N . ASP A 1 69 ? 22.358 -3.105 -14.332 1.00 91.88 69 ASP A N 1
ATOM 514 C CA . ASP A 1 69 ? 22.378 -4.315 -15.171 1.00 91.88 69 ASP A CA 1
ATOM 515 C C . ASP A 1 69 ? 22.493 -5.614 -14.341 1.00 91.88 69 ASP A C 1
ATOM 517 O O . ASP A 1 69 ? 23.240 -6.535 -14.672 1.00 91.88 69 ASP A O 1
ATOM 521 N N . GLY A 1 70 ? 21.805 -5.655 -13.197 1.00 91.81 70 GLY A N 1
ATOM 522 C CA . GLY A 1 70 ? 21.760 -6.798 -12.289 1.00 91.81 70 GLY A CA 1
ATOM 523 C C . GLY A 1 70 ? 22.920 -6.942 -11.294 1.00 91.81 70 GLY A C 1
ATOM 524 O O . GLY A 1 70 ? 22.938 -7.903 -10.527 1.00 91.81 70 GLY A O 1
ATOM 525 N N . HIS A 1 71 ? 23.877 -6.007 -11.248 1.00 92.44 71 HIS A N 1
ATOM 526 C CA . HIS A 1 71 ? 25.029 -6.096 -10.332 1.00 92.44 71 HIS A CA 1
ATOM 527 C C . HIS A 1 71 ? 24.714 -5.684 -8.884 1.00 92.44 71 HIS A C 1
ATOM 529 O O . HIS A 1 71 ? 25.408 -6.102 -7.955 1.00 92.44 71 HIS A O 1
ATOM 535 N N . HIS A 1 72 ? 23.694 -4.849 -8.676 1.00 94.44 72 HIS A N 1
ATOM 536 C CA . HIS A 1 72 ? 23.313 -4.319 -7.366 1.00 94.44 72 HIS A CA 1
ATOM 537 C C . HIS A 1 72 ? 21.803 -4.341 -7.188 1.00 94.44 72 HIS A C 1
ATOM 539 O O . HIS A 1 72 ? 21.082 -4.127 -8.147 1.00 94.44 72 HIS A O 1
ATOM 545 N N . GLY A 1 73 ? 21.333 -4.511 -5.957 1.00 94.06 73 GLY A N 1
ATOM 546 C CA . GLY A 1 73 ? 19.910 -4.645 -5.661 1.00 94.06 73 GLY A CA 1
ATOM 547 C C . GLY A 1 73 ? 19.400 -6.072 -5.863 1.00 94.06 73 GLY A C 1
ATOM 548 O O . GLY A 1 73 ? 20.172 -6.991 -6.147 1.00 94.06 73 GLY A O 1
ATOM 549 N N . GLN A 1 74 ? 18.096 -6.262 -5.696 1.00 94.69 74 GLN A N 1
ATOM 550 C CA . GLN A 1 74 ? 17.450 -7.565 -5.813 1.00 94.69 74 GLN A CA 1
ATOM 551 C C . GLN A 1 74 ? 16.443 -7.605 -6.965 1.00 94.69 74 GLN A C 1
ATOM 553 O O . GLN A 1 74 ? 15.595 -6.721 -7.110 1.00 94.69 74 GLN A O 1
ATOM 558 N N . ASP A 1 75 ? 16.500 -8.692 -7.733 1.00 92.62 75 ASP A N 1
ATOM 559 C CA . ASP A 1 75 ? 15.506 -9.014 -8.747 1.00 92.62 75 ASP A CA 1
ATOM 560 C C . ASP A 1 75 ? 14.212 -9.518 -8.092 1.00 92.62 75 ASP A C 1
ATOM 562 O O . ASP A 1 75 ? 14.064 -10.691 -7.739 1.00 92.62 75 ASP A O 1
ATOM 566 N N . TRP A 1 76 ? 13.284 -8.598 -7.845 1.00 93.56 76 TRP A N 1
ATOM 567 C CA . TRP A 1 76 ? 11.961 -8.943 -7.338 1.00 93.56 76 TRP A CA 1
ATOM 568 C C . TRP A 1 76 ? 11.061 -9.382 -8.490 1.00 93.56 76 TRP A C 1
ATOM 570 O O . TRP A 1 76 ? 10.748 -8.577 -9.365 1.00 93.56 76 TRP A O 1
ATOM 580 N N . GLY A 1 77 ? 10.615 -10.640 -8.444 1.00 94.25 77 GLY A N 1
ATOM 581 C CA . GLY A 1 77 ? 9.626 -11.212 -9.365 1.00 94.25 77 GLY A CA 1
ATOM 582 C C . GLY A 1 77 ? 8.174 -11.095 -8.882 1.00 94.25 77 GLY A C 1
ATOM 583 O O . GLY A 1 77 ? 7.288 -11.754 -9.412 1.00 94.25 77 GLY A O 1
ATOM 584 N N . SER A 1 78 ? 7.920 -10.322 -7.824 1.00 96.69 78 SER A N 1
ATOM 585 C CA . SER A 1 78 ? 6.589 -10.128 -7.243 1.00 96.69 78 SER A CA 1
ATOM 586 C C . SER A 1 78 ? 6.558 -8.866 -6.381 1.00 96.69 78 SER A C 1
ATOM 588 O O . SER A 1 78 ? 7.588 -8.447 -5.843 1.00 96.69 78 SER A O 1
ATOM 590 N N . VAL A 1 79 ? 5.373 -8.297 -6.160 1.00 97.81 79 VAL A N 1
ATOM 591 C CA . VAL A 1 79 ? 5.186 -7.329 -5.071 1.00 97.81 79 VAL A CA 1
ATOM 592 C C . VAL A 1 79 ? 5.189 -8.058 -3.719 1.00 97.81 79 VAL A C 1
ATOM 594 O O . VAL A 1 79 ? 4.927 -9.269 -3.671 1.00 97.81 79 VAL A O 1
ATOM 597 N N . PRO A 1 80 ? 5.461 -7.364 -2.597 1.00 98.12 80 PRO A N 1
ATOM 598 C CA . PRO A 1 80 ? 5.343 -7.969 -1.278 1.00 98.12 80 PRO A CA 1
ATOM 599 C C . PRO A 1 80 ? 3.956 -8.583 -1.070 1.00 98.12 80 PRO A C 1
ATOM 601 O O . PRO A 1 80 ? 2.945 -8.056 -1.545 1.00 98.12 80 PRO A O 1
ATOM 604 N N . ALA A 1 81 ? 3.898 -9.682 -0.322 1.00 97.31 81 ALA A N 1
ATOM 605 C CA . ALA A 1 81 ? 2.637 -10.200 0.188 1.00 97.31 81 ALA A CA 1
ATOM 606 C C . ALA A 1 81 ? 2.153 -9.329 1.357 1.00 97.31 81 ALA A C 1
ATOM 608 O O . ALA A 1 81 ? 2.956 -8.811 2.137 1.00 97.31 81 ALA A O 1
ATOM 609 N N . LEU A 1 82 ? 0.835 -9.181 1.511 1.00 95.19 82 LEU A N 1
ATOM 610 C CA . LEU A 1 82 ? 0.295 -8.595 2.738 1.00 95.19 82 LEU A CA 1
ATOM 611 C C . LEU A 1 82 ? 0.617 -9.508 3.927 1.00 95.19 82 LEU A C 1
ATOM 613 O O . LEU A 1 82 ? 0.482 -10.727 3.800 1.00 95.19 82 LEU A O 1
ATOM 617 N N . PRO A 1 83 ? 0.977 -8.942 5.091 1.00 92.75 83 PRO A N 1
ATOM 618 C CA . PRO A 1 83 ? 1.229 -9.742 6.277 1.00 92.75 83 PRO A CA 1
ATOM 619 C C . PRO A 1 83 ? -0.040 -10.482 6.704 1.00 92.75 83 PRO A C 1
ATOM 621 O O . PRO A 1 83 ? -1.165 -10.014 6.492 1.00 92.75 83 PRO A O 1
ATOM 624 N N . GLU A 1 84 ? 0.132 -11.637 7.341 1.00 93.94 84 GLU A N 1
ATOM 625 C CA . GLU A 1 84 ? -0.980 -12.313 7.998 1.00 93.94 84 GLU A CA 1
ATOM 626 C C . GLU A 1 84 ? -1.534 -11.444 9.127 1.00 93.94 84 GLU A C 1
ATOM 628 O O . GLU A 1 84 ? -0.799 -10.860 9.928 1.00 93.94 84 GLU A O 1
ATOM 633 N N . TRP A 1 85 ? -2.858 -11.324 9.160 1.00 92.06 85 TRP A N 1
ATOM 634 C CA . TRP A 1 85 ? -3.530 -10.489 10.142 1.00 92.06 85 TRP A CA 1
ATOM 635 C C . TRP A 1 85 ? -3.509 -11.189 11.507 1.00 92.06 85 TRP A C 1
ATOM 637 O O . TRP A 1 85 ? -3.903 -12.354 11.590 1.00 92.06 85 TRP A O 1
ATOM 647 N N . PRO A 1 86 ? -3.109 -10.507 12.597 1.00 89.81 86 PRO A N 1
ATOM 648 C CA . PRO A 1 86 ? -3.200 -11.074 13.937 1.00 89.81 86 PRO A CA 1
ATOM 649 C C . PRO A 1 86 ? -4.608 -11.596 14.248 1.00 89.81 86 PRO A C 1
ATOM 651 O O . PRO A 1 86 ? -5.597 -10.892 14.035 1.00 89.81 86 PRO A O 1
ATOM 654 N N . ALA A 1 87 ? -4.703 -12.788 14.845 1.00 89.94 87 ALA A N 1
ATOM 655 C CA . ALA A 1 87 ? -5.982 -13.390 15.244 1.00 89.94 87 ALA A CA 1
ATOM 656 C C . ALA A 1 87 ? -6.778 -12.534 16.253 1.00 89.94 87 ALA A C 1
ATOM 658 O O . ALA A 1 87 ? -7.982 -12.714 16.410 1.00 89.94 87 ALA A O 1
ATOM 659 N N . ALA A 1 88 ? -6.109 -11.591 16.925 1.00 87.94 88 ALA A N 1
ATOM 660 C CA . ALA A 1 88 ? -6.709 -10.650 17.865 1.00 87.94 88 ALA A CA 1
ATOM 661 C C . ALA A 1 88 ? -7.528 -9.523 17.199 1.00 87.94 88 ALA A C 1
ATOM 663 O O . ALA A 1 88 ? -8.199 -8.774 17.907 1.00 87.94 88 ALA A O 1
ATOM 664 N N . ILE A 1 89 ? -7.478 -9.366 15.868 1.00 94.38 89 ILE A N 1
ATOM 665 C CA . ILE A 1 89 ? -8.250 -8.332 15.167 1.00 94.38 89 ILE A CA 1
ATOM 666 C C . ILE A 1 89 ? -9.734 -8.706 15.157 1.00 94.38 89 ILE A C 1
ATOM 668 O O . ILE A 1 89 ? -10.149 -9.681 14.528 1.00 94.38 89 ILE A O 1
ATOM 672 N N . ASP A 1 90 ? -10.561 -7.869 15.785 1.00 94.25 90 ASP A N 1
ATOM 673 C CA . ASP A 1 90 ? -12.013 -7.982 15.685 1.00 94.25 90 ASP A CA 1
ATOM 674 C C . ASP A 1 90 ? -12.524 -7.223 14.448 1.00 94.25 90 ASP A C 1
ATOM 676 O O . ASP A 1 90 ? -12.847 -6.029 14.483 1.00 94.25 90 ASP A O 1
ATOM 680 N N . TRP A 1 91 ? -12.632 -7.942 13.328 1.00 94.50 91 TRP A N 1
ATOM 681 C CA . TRP A 1 91 ? -13.129 -7.410 12.054 1.00 94.50 91 TRP A CA 1
ATOM 682 C C . TRP A 1 91 ? -14.549 -6.843 12.124 1.00 94.50 91 TRP A C 1
ATOM 684 O O . TRP A 1 91 ? -14.899 -5.968 11.326 1.00 94.50 91 TRP A O 1
ATOM 694 N N . LYS A 1 92 ? -15.381 -7.303 13.071 1.00 92.81 92 LYS A N 1
ATOM 695 C CA . LYS A 1 92 ? -16.738 -6.764 13.242 1.00 92.81 92 LYS A CA 1
ATOM 696 C C . LYS A 1 92 ? -16.677 -5.334 13.768 1.00 92.81 92 LYS A C 1
ATOM 698 O O . LYS A 1 92 ? -17.474 -4.495 13.352 1.00 92.81 92 LYS A O 1
ATOM 703 N N . ARG A 1 93 ? -15.702 -5.036 14.632 1.00 89.81 93 ARG A N 1
ATOM 704 C CA . ARG A 1 93 ? -15.503 -3.700 15.220 1.00 89.81 93 ARG A CA 1
ATOM 705 C C . ARG A 1 93 ? -14.848 -2.715 14.264 1.00 89.81 93 ARG A C 1
ATOM 707 O O . ARG A 1 93 ? -15.129 -1.521 14.348 1.00 89.81 93 ARG A O 1
ATOM 714 N N . LEU A 1 94 ? -14.019 -3.192 13.335 1.00 92.50 94 LEU A N 1
ATOM 715 C CA . LEU A 1 94 ? -13.442 -2.344 12.286 1.00 92.50 94 LEU A CA 1
ATOM 716 C C . LEU A 1 94 ? -14.523 -1.752 11.357 1.00 92.50 94 LEU A C 1
ATOM 718 O O . LEU A 1 94 ? -14.351 -0.661 10.807 1.00 92.50 94 LEU A O 1
ATOM 722 N N . GLY A 1 95 ? -15.657 -2.450 11.243 1.00 93.62 95 GLY A N 1
ATOM 723 C CA . GLY A 1 95 ? -16.802 -2.077 10.423 1.00 93.62 95 GLY A CA 1
ATOM 724 C C . GLY A 1 95 ? -16.702 -2.638 9.005 1.00 93.62 95 GLY A C 1
ATOM 725 O O . GLY A 1 95 ? -15.632 -2.659 8.400 1.00 93.62 95 GLY A O 1
ATOM 726 N N . ILE A 1 96 ? -17.848 -3.055 8.453 1.00 96.06 96 ILE A N 1
ATOM 727 C CA . ILE A 1 96 ? -17.919 -3.805 7.188 1.00 96.06 96 ILE A CA 1
ATOM 728 C C . ILE A 1 96 ? -17.198 -3.113 6.026 1.00 96.06 96 ILE A C 1
ATOM 730 O O . ILE A 1 96 ? -16.463 -3.769 5.303 1.00 96.06 96 ILE A O 1
ATOM 734 N N . LYS A 1 97 ? -17.320 -1.784 5.904 1.00 96.50 97 LYS A N 1
ATOM 735 C CA . LYS A 1 97 ? -16.695 -1.011 4.818 1.00 96.50 97 LYS A CA 1
ATOM 736 C C . LYS A 1 97 ? -15.167 -1.058 4.856 1.00 96.50 97 LYS A C 1
ATOM 738 O O . LYS A 1 97 ? -14.530 -1.158 3.815 1.00 96.50 97 LYS A O 1
ATOM 743 N N . ASN A 1 98 ? -14.569 -0.946 6.042 1.00 95.88 98 ASN A N 1
ATOM 744 C CA . ASN A 1 98 ? -13.112 -0.987 6.180 1.00 95.88 98 ASN A CA 1
ATOM 745 C C . ASN A 1 98 ? -12.605 -2.415 5.997 1.00 95.88 98 ASN A C 1
ATOM 747 O O . ASN A 1 98 ? -11.632 -2.626 5.283 1.00 95.88 98 ASN A O 1
ATOM 751 N N . THR A 1 99 ? -13.309 -3.389 6.574 1.00 97.12 99 THR A N 1
ATOM 752 C CA . THR A 1 99 ? -13.019 -4.813 6.394 1.00 97.12 99 THR A CA 1
ATOM 753 C C . THR A 1 99 ? -13.039 -5.193 4.912 1.00 97.12 99 THR A C 1
ATOM 755 O O . THR A 1 99 ? -12.059 -5.730 4.407 1.00 97.12 99 THR A O 1
ATOM 758 N N . GLU A 1 100 ? -14.093 -4.832 4.179 1.00 98.00 100 GLU A N 1
ATOM 759 C CA . GLU A 1 100 ? -14.214 -5.074 2.737 1.00 98.00 100 GLU A CA 1
ATOM 760 C C . GLU A 1 100 ? -13.041 -4.481 1.949 1.00 98.00 100 GLU A C 1
ATOM 762 O O . GLU A 1 100 ? -12.434 -5.182 1.140 1.00 98.00 100 GLU A O 1
ATOM 767 N N . LYS A 1 101 ? -12.663 -3.224 2.215 1.00 98.12 101 LYS A N 1
ATOM 768 C CA . LYS A 1 101 ? -11.516 -2.581 1.555 1.00 98.12 101 LYS A CA 1
ATOM 769 C C . LYS A 1 101 ? -10.197 -3.303 1.832 1.00 98.12 101 LYS A C 1
ATOM 771 O O . LYS A 1 101 ? -9.407 -3.483 0.912 1.00 98.12 101 LYS A O 1
ATOM 776 N N . VAL A 1 102 ? -9.966 -3.735 3.073 1.00 97.75 102 VAL A N 1
ATOM 777 C CA . VAL A 1 102 ? -8.750 -4.469 3.461 1.00 97.75 102 VAL A CA 1
ATOM 778 C C . VAL A 1 102 ? -8.671 -5.82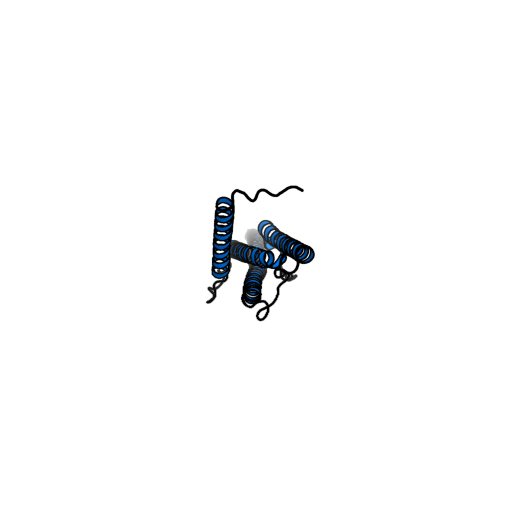1 2.746 1.00 97.75 102 VAL A C 1
ATOM 780 O O . VAL A 1 102 ? -7.628 -6.168 2.192 1.00 97.75 102 VAL A O 1
ATOM 783 N N . PHE A 1 103 ? -9.772 -6.575 2.704 1.00 97.75 103 PHE A N 1
ATOM 784 C CA . PHE A 1 103 ? -9.815 -7.849 1.981 1.00 97.75 103 PHE A CA 1
ATOM 785 C C . PHE A 1 103 ? -9.737 -7.662 0.462 1.00 97.75 103 PHE A C 1
ATOM 787 O O . PHE A 1 103 ? -9.069 -8.443 -0.211 1.00 97.75 103 PHE A O 1
ATOM 794 N N . THR A 1 104 ? -10.336 -6.598 -0.076 1.00 98.31 104 THR A N 1
ATOM 795 C CA . THR A 1 104 ? -10.212 -6.236 -1.496 1.00 98.31 104 THR A CA 1
ATOM 796 C C . THR A 1 104 ? -8.762 -5.944 -1.864 1.00 98.31 104 THR A C 1
ATOM 798 O O . THR A 1 104 ? -8.285 -6.460 -2.871 1.00 98.31 104 THR A O 1
ATOM 801 N N . LEU A 1 105 ? -8.033 -5.192 -1.030 1.00 98.31 105 LEU A N 1
ATOM 802 C CA . LEU A 1 105 ? -6.607 -4.947 -1.243 1.00 98.31 105 LEU A CA 1
ATOM 803 C C . LEU A 1 105 ? -5.824 -6.267 -1.288 1.00 98.31 105 LEU A C 1
ATOM 805 O O . LEU A 1 105 ? -5.003 -6.455 -2.175 1.00 98.31 105 LEU A O 1
ATOM 809 N N . ARG A 1 106 ? -6.122 -7.233 -0.407 1.00 98.12 106 ARG A N 1
ATOM 810 C CA . ARG A 1 106 ? -5.489 -8.566 -0.456 1.00 98.12 106 ARG A CA 1
ATOM 811 C C . ARG A 1 106 ? -5.750 -9.309 -1.761 1.00 98.12 106 ARG A C 1
ATOM 813 O O . ARG A 1 106 ? -4.825 -9.894 -2.316 1.00 98.12 106 ARG A O 1
ATOM 820 N N . VAL A 1 107 ? -6.979 -9.263 -2.269 1.00 98.25 107 VAL A N 1
ATOM 821 C CA . VAL A 1 107 ? -7.303 -9.839 -3.582 1.00 98.25 107 VAL A CA 1
ATOM 822 C C . VAL A 1 107 ? -6.512 -9.140 -4.691 1.00 98.25 107 VAL A C 1
ATOM 824 O O . VAL A 1 107 ? -5.976 -9.817 -5.563 1.00 98.25 107 VAL A O 1
ATOM 827 N N . GLN A 1 108 ? -6.381 -7.812 -4.637 1.00 98.50 108 GLN A N 1
ATOM 828 C CA . GLN A 1 108 ? -5.607 -7.038 -5.611 1.00 98.50 108 GLN A CA 1
ATOM 829 C C . GLN A 1 108 ? -4.115 -7.389 -5.588 1.00 98.50 108 GLN A C 1
ATOM 831 O O . GLN A 1 108 ? -3.539 -7.575 -6.653 1.00 98.50 108 GLN A O 1
ATOM 836 N N . VAL A 1 109 ? -3.510 -7.547 -4.406 1.00 98.50 109 VAL A N 1
ATOM 837 C CA . VAL A 1 109 ? -2.108 -7.984 -4.260 1.00 98.50 109 VAL A CA 1
ATOM 838 C C . VAL A 1 109 ? -1.898 -9.364 -4.884 1.00 98.50 109 VAL A C 1
ATOM 840 O O . VAL A 1 109 ? -0.967 -9.562 -5.661 1.00 98.50 109 VAL A O 1
ATOM 843 N N . ASN A 1 110 ? -2.792 -10.315 -4.603 1.00 98.25 110 ASN A N 1
ATOM 844 C CA . ASN A 1 110 ? -2.702 -11.659 -5.172 1.00 98.25 110 ASN A CA 1
ATOM 845 C C . ASN A 1 110 ? -2.879 -11.652 -6.698 1.00 98.25 110 ASN A C 1
ATOM 847 O O . ASN A 1 110 ? -2.156 -12.352 -7.401 1.00 98.25 110 ASN A O 1
ATOM 851 N N . ALA A 1 111 ? -3.813 -10.848 -7.212 1.00 98.31 111 ALA A N 1
ATOM 852 C CA . ALA A 1 111 ? -4.030 -10.696 -8.648 1.00 98.31 111 ALA A CA 1
ATOM 853 C C . ALA A 1 111 ? -2.826 -10.044 -9.348 1.00 98.31 111 ALA A C 1
ATOM 855 O O . ALA A 1 111 ? -2.435 -10.496 -10.421 1.00 98.31 111 ALA A O 1
ATOM 856 N N . ALA A 1 112 ? -2.213 -9.028 -8.732 1.00 98.00 112 ALA A N 1
ATOM 857 C CA . ALA A 1 112 ? -0.994 -8.400 -9.232 1.00 98.00 112 ALA A CA 1
ATOM 858 C C . ALA A 1 112 ? 0.159 -9.409 -9.308 1.00 98.00 112 ALA A C 1
ATOM 860 O O . ALA A 1 112 ? 0.791 -9.534 -10.349 1.00 98.00 112 ALA A O 1
ATOM 861 N N . ASN A 1 113 ? 0.378 -10.194 -8.250 1.00 97.75 113 ASN A N 1
ATOM 862 C CA . ASN A 1 113 ? 1.417 -11.224 -8.246 1.00 97.75 113 ASN A CA 1
ATOM 863 C C . ASN A 1 113 ? 1.170 -12.330 -9.280 1.00 97.75 113 ASN A C 1
ATOM 865 O O . ASN A 1 113 ? 2.118 -12.774 -9.918 1.00 97.75 113 ASN A O 1
ATOM 869 N N . ALA A 1 114 ? -0.082 -12.745 -9.493 1.00 97.06 114 ALA A N 1
ATOM 870 C CA . ALA A 1 114 ? -0.416 -13.704 -10.546 1.00 97.06 114 ALA A CA 1
ATOM 871 C C . ALA A 1 114 ? -0.138 -13.142 -11.952 1.00 97.06 114 ALA A C 1
ATOM 873 O O . ALA A 1 114 ? 0.409 -13.848 -12.791 1.00 97.06 114 ALA A O 1
ATOM 874 N N . LYS A 1 115 ? -0.471 -11.866 -12.192 1.00 95.94 115 LYS A N 1
ATOM 875 C CA . LYS A 1 115 ? -0.177 -11.169 -13.453 1.00 95.94 115 LYS A CA 1
ATOM 876 C C . LYS A 1 115 ? 1.330 -11.062 -13.702 1.00 95.94 115 LYS A C 1
ATOM 878 O O . LYS A 1 115 ? 1.785 -11.359 -14.798 1.00 95.94 115 LYS A O 1
ATOM 883 N N . ILE A 1 116 ? 2.090 -10.650 -12.688 1.00 95.38 116 ILE A N 1
ATOM 884 C CA . ILE A 1 116 ? 3.549 -10.527 -12.774 1.00 95.38 116 ILE A CA 1
ATOM 885 C C . ILE A 1 116 ? 4.176 -11.892 -13.085 1.00 95.38 116 ILE A C 1
ATOM 887 O O . ILE A 1 116 ? 5.027 -11.986 -13.964 1.00 95.38 116 ILE A O 1
ATOM 891 N N . ALA A 1 117 ? 3.733 -12.955 -12.404 1.00 94.25 117 ALA A N 1
ATOM 892 C CA . ALA A 1 117 ? 4.218 -1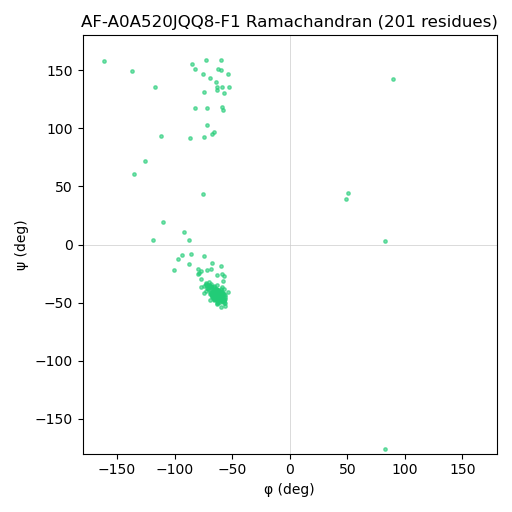4.309 -12.660 1.00 94.25 117 ALA A CA 1
ATOM 893 C C . ALA A 1 117 ? 3.959 -14.747 -14.113 1.00 94.25 117 ALA A C 1
ATOM 895 O O . ALA A 1 117 ? 4.881 -15.199 -14.784 1.00 94.25 117 ALA A O 1
ATOM 896 N N . ASP A 1 118 ? 2.742 -14.526 -14.623 1.00 94.44 118 ASP A N 1
ATOM 897 C CA . ASP A 1 118 ? 2.388 -14.823 -16.017 1.00 94.44 118 ASP A CA 1
ATOM 898 C C . ASP A 1 118 ? 3.277 -14.066 -17.023 1.00 94.44 118 ASP A C 1
ATOM 900 O O . ASP A 1 118 ? 3.670 -14.612 -18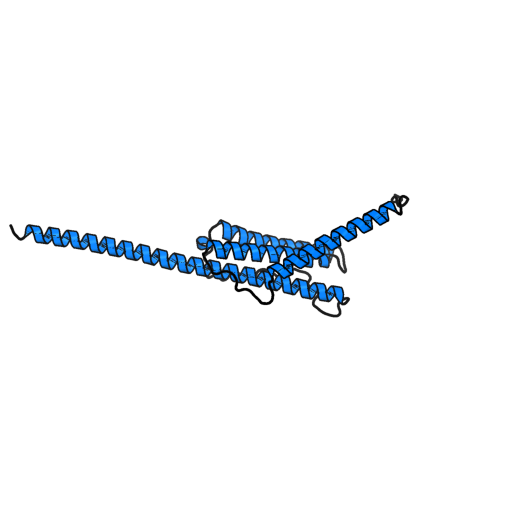.051 1.00 94.44 118 ASP A O 1
ATOM 904 N N . GLN A 1 119 ? 3.668 -12.825 -16.729 1.00 92.44 119 GLN A N 1
ATOM 905 C CA . GLN A 1 119 ? 4.575 -12.071 -17.600 1.00 92.44 119 GLN A CA 1
ATOM 906 C C . GLN A 1 119 ? 6.009 -12.591 -17.589 1.00 92.44 119 GLN A C 1
ATOM 908 O O . GLN A 1 119 ? 6.646 -12.612 -18.641 1.00 92.44 119 GLN A O 1
ATOM 913 N N . TYR A 1 120 ? 6.518 -13.023 -16.433 1.00 88.75 120 TYR A N 1
ATOM 914 C CA . TYR A 1 120 ? 7.835 -13.659 -16.372 1.00 88.75 120 TYR A CA 1
ATOM 915 C C . TYR A 1 120 ? 7.878 -14.968 -17.162 1.00 88.75 120 TYR A C 1
ATOM 917 O O . TYR A 1 120 ? 8.895 -15.257 -17.793 1.00 88.75 120 TYR A O 1
ATOM 925 N N . ASP A 1 121 ? 6.777 -15.720 -17.177 1.00 89.12 121 ASP A N 1
ATOM 926 C CA . ASP A 1 121 ? 6.682 -16.971 -17.929 1.00 89.12 121 ASP A CA 1
ATOM 927 C C . ASP A 1 121 ? 6.596 -16.740 -19.451 1.00 89.12 121 ASP A C 1
ATOM 929 O O . ASP A 1 121 ? 7.127 -17.540 -20.226 1.00 89.12 121 ASP A O 1
ATOM 933 N N . ASN A 1 122 ? 5.956 -15.650 -19.896 1.00 88.44 122 ASN A N 1
ATOM 934 C CA . ASN A 1 122 ? 5.662 -15.410 -21.315 1.00 88.44 122 ASN A CA 1
ATOM 935 C C . ASN A 1 122 ? 6.621 -14.440 -22.037 1.00 88.44 122 ASN A C 1
ATOM 937 O O . ASN A 1 122 ? 6.703 -14.502 -23.264 1.00 88.44 122 ASN A O 1
ATOM 941 N N . ASP A 1 123 ? 7.336 -13.556 -21.329 1.00 83.25 123 ASP A N 1
ATOM 942 C CA . ASP A 1 123 ? 8.246 -12.559 -21.932 1.00 83.25 123 ASP A CA 1
ATOM 943 C C . ASP A 1 123 ? 9.615 -12.457 -21.211 1.00 83.25 123 ASP A C 1
ATOM 945 O O . ASP A 1 123 ? 9.993 -11.410 -20.671 1.00 83.25 123 ASP A O 1
ATOM 949 N N . PRO A 1 124 ? 10.399 -13.550 -21.153 1.00 73.75 124 PRO A N 1
ATOM 950 C CA . PRO A 1 124 ? 11.751 -13.507 -20.607 1.00 73.75 124 PRO A CA 1
ATOM 951 C C . PRO A 1 124 ? 12.703 -12.711 -21.526 1.00 73.75 124 PRO A C 1
ATOM 953 O O . PRO A 1 124 ? 12.627 -12.839 -22.750 1.00 73.75 124 PRO A O 1
ATOM 956 N N . PRO A 1 125 ? 13.669 -11.941 -20.980 1.00 68.25 125 PRO A N 1
ATOM 957 C CA . PRO A 1 125 ? 14.098 -11.926 -19.577 1.00 68.25 125 PRO A CA 1
ATOM 958 C C . PRO A 1 125 ? 13.486 -10.821 -18.694 1.00 68.25 125 PRO A C 1
ATOM 960 O O . PRO A 1 125 ? 13.622 -10.905 -17.480 1.00 68.25 125 PRO A O 1
ATOM 963 N N . ASN A 1 126 ? 12.826 -9.805 -19.266 1.00 72.06 126 ASN A N 1
ATOM 964 C CA . ASN A 1 126 ? 12.484 -8.559 -18.552 1.00 72.06 126 ASN A CA 1
ATOM 965 C C . ASN A 1 126 ? 10.970 -8.279 -18.443 1.00 72.06 126 ASN A C 1
ATOM 967 O O . ASN A 1 126 ? 10.582 -7.207 -17.973 1.00 72.06 126 ASN A O 1
ATOM 971 N N . GLY A 1 127 ? 10.110 -9.189 -18.908 1.00 74.12 127 GLY A N 1
ATOM 972 C CA . GLY A 1 127 ? 8.680 -8.940 -19.121 1.00 74.12 127 GLY A CA 1
ATOM 973 C C . GLY A 1 127 ? 7.899 -8.479 -17.890 1.00 74.12 127 GLY A C 1
ATOM 974 O O . GLY A 1 127 ? 6.967 -7.689 -18.019 1.00 74.12 127 GLY A O 1
ATOM 975 N N . GLY A 1 128 ? 8.296 -8.912 -16.690 1.00 84.81 128 GLY A N 1
ATOM 976 C CA . GLY A 1 128 ? 7.607 -8.571 -15.439 1.00 84.81 128 GLY A CA 1
ATOM 977 C C . GLY A 1 128 ? 8.150 -7.343 -14.699 1.00 84.81 128 GLY A C 1
ATOM 978 O O . GLY A 1 128 ? 7.530 -6.878 -13.741 1.00 84.81 128 GLY A O 1
ATOM 979 N N . ASP A 1 129 ? 9.288 -6.779 -15.112 1.00 92.06 129 ASP A N 1
ATOM 980 C CA . ASP A 1 12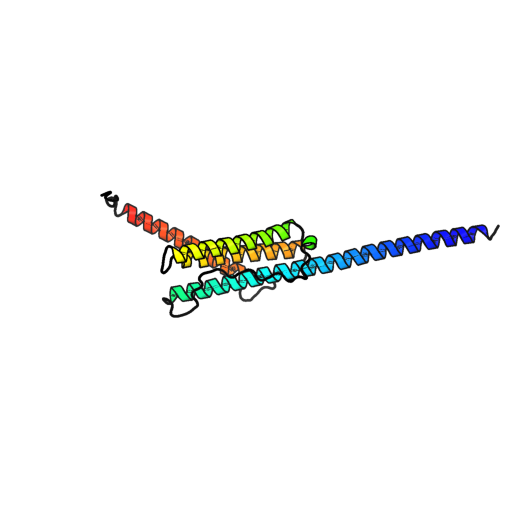9 ? 9.998 -5.764 -14.321 1.00 92.06 129 ASP A CA 1
ATOM 981 C C . ASP A 1 129 ? 9.208 -4.463 -14.174 1.00 92.06 129 ASP A C 1
ATOM 983 O O . ASP A 1 129 ? 9.123 -3.887 -13.085 1.00 92.06 129 ASP A O 1
ATOM 987 N N . GLY A 1 130 ? 8.617 -4.001 -15.279 1.00 92.62 130 GLY A N 1
ATOM 988 C CA . GLY A 1 130 ? 7.774 -2.808 -15.285 1.00 92.62 130 GLY A CA 1
ATOM 989 C C . GLY A 1 130 ? 6.549 -2.980 -14.391 1.00 92.62 130 GLY A C 1
ATOM 990 O O . GLY A 1 130 ? 6.216 -2.076 -13.625 1.00 92.62 130 GLY A O 1
ATOM 991 N N . ASP A 1 131 ? 5.949 -4.165 -14.424 1.00 95.19 131 ASP A N 1
ATOM 992 C CA . ASP A 1 131 ? 4.733 -4.487 -13.690 1.00 95.19 131 ASP A CA 1
ATOM 993 C C . ASP A 1 131 ? 4.955 -4.610 -12.184 1.00 95.19 131 ASP A C 1
ATOM 995 O O . ASP A 1 131 ? 4.124 -4.134 -11.410 1.00 95.19 131 ASP A O 1
ATOM 999 N N . VAL A 1 132 ? 6.094 -5.159 -11.748 1.00 96.69 132 VAL A N 1
ATOM 1000 C CA . VAL A 1 132 ? 6.491 -5.145 -10.329 1.00 96.69 132 VAL A CA 1
ATOM 1001 C C . VAL A 1 132 ? 6.570 -3.707 -9.819 1.00 96.69 132 VAL A C 1
ATOM 1003 O O . VAL A 1 132 ? 6.034 -3.393 -8.757 1.00 96.69 132 VAL A O 1
ATOM 1006 N N . ILE A 1 133 ? 7.191 -2.813 -10.591 1.00 96.56 133 ILE A N 1
ATOM 1007 C CA . ILE A 1 133 ? 7.336 -1.395 -10.242 1.00 96.56 133 ILE A CA 1
ATOM 1008 C C . ILE A 1 133 ? 5.967 -0.684 -10.260 1.00 96.56 133 ILE A C 1
ATOM 1010 O O . ILE A 1 133 ? 5.676 0.107 -9.360 1.00 96.56 133 ILE A O 1
ATOM 1014 N N . ASP A 1 134 ? 5.116 -0.945 -11.259 1.00 96.88 134 ASP A N 1
ATOM 1015 C CA . ASP A 1 134 ? 3.750 -0.401 -11.375 1.00 96.88 134 ASP A CA 1
ATOM 1016 C C . ASP A 1 134 ? 2.872 -0.791 -10.202 1.00 96.88 134 ASP A C 1
ATOM 1018 O O . ASP A 1 134 ? 2.299 0.074 -9.527 1.00 96.88 134 ASP A O 1
ATOM 1022 N N . GLU A 1 135 ? 2.796 -2.084 -9.928 1.00 98.00 135 GLU A N 1
ATOM 1023 C CA . GLU A 1 135 ? 1.928 -2.592 -8.885 1.00 98.00 135 GLU A CA 1
ATOM 1024 C C . GLU A 1 135 ? 2.477 -2.257 -7.493 1.00 98.00 135 GLU A C 1
ATOM 1026 O O . GLU A 1 135 ? 1.682 -1.897 -6.627 1.00 98.00 135 GLU A O 1
ATOM 1031 N N . ALA A 1 136 ? 3.800 -2.233 -7.268 1.00 98.25 136 ALA A N 1
ATOM 1032 C CA . ALA A 1 136 ? 4.372 -1.798 -5.986 1.00 98.25 136 ALA A CA 1
ATOM 1033 C C . ALA A 1 136 ? 4.004 -0.341 -5.656 1.00 98.25 136 ALA A C 1
ATOM 1035 O O . ALA A 1 136 ? 3.556 -0.047 -4.544 1.00 98.25 136 ALA A O 1
ATOM 1036 N N . ILE A 1 137 ? 4.128 0.576 -6.624 1.00 98.31 137 ILE A N 1
ATOM 1037 C CA . ILE A 1 137 ? 3.751 1.987 -6.439 1.00 98.31 137 ILE A CA 1
ATOM 1038 C C . ILE A 1 137 ? 2.252 2.109 -6.151 1.00 98.31 137 ILE A C 1
ATOM 1040 O O . ILE A 1 137 ? 1.841 2.759 -5.185 1.00 98.31 137 ILE A O 1
ATOM 1044 N N . LYS A 1 138 ? 1.422 1.478 -6.985 1.00 98.44 138 LYS A N 1
ATOM 1045 C CA . LYS A 1 138 ? -0.038 1.551 -6.889 1.00 98.44 138 LYS A CA 1
ATOM 1046 C C . LYS A 1 138 ? -0.556 0.961 -5.578 1.00 98.44 138 LYS A C 1
ATOM 1048 O O . LYS A 1 138 ? -1.316 1.630 -4.877 1.00 98.44 138 LYS A O 1
ATOM 1053 N N . LEU A 1 139 ? -0.149 -0.261 -5.238 1.00 98.56 139 LEU A N 1
ATOM 1054 C CA . LEU A 1 139 ? -0.604 -0.969 -4.040 1.00 98.56 139 LEU A CA 1
ATOM 1055 C C . LEU A 1 139 ? -0.071 -0.307 -2.763 1.00 98.5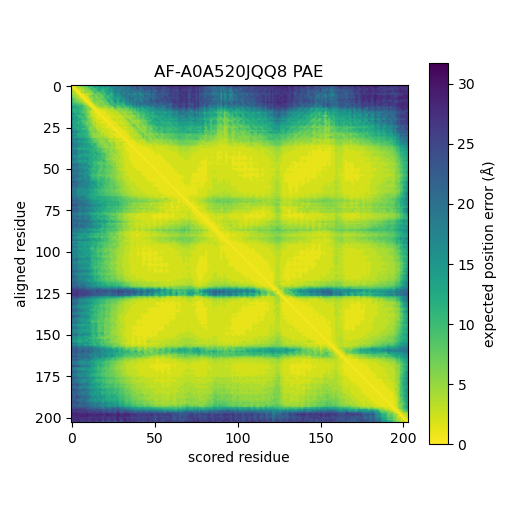6 139 LEU A C 1
ATOM 1057 O O . LEU A 1 139 ? -0.820 -0.197 -1.792 1.00 98.56 139 LEU A O 1
ATOM 1061 N N . GLY A 1 140 ? 1.161 0.215 -2.777 1.00 98.19 140 GLY A N 1
ATOM 1062 C CA . GLY A 1 140 ? 1.720 0.982 -1.660 1.00 98.19 140 GLY A CA 1
ATOM 1063 C C . GLY A 1 140 ? 0.962 2.289 -1.391 1.00 98.19 140 GLY A C 1
ATOM 1064 O O . GLY A 1 140 ? 0.606 2.584 -0.251 1.00 98.19 140 GLY A O 1
ATOM 1065 N N . LEU A 1 141 ? 0.622 3.058 -2.431 1.00 98.38 141 LEU A N 1
ATOM 1066 C CA . LEU A 1 141 ? -0.200 4.268 -2.273 1.00 98.38 141 LEU A CA 1
ATOM 1067 C C . LEU A 1 141 ? -1.628 3.939 -1.807 1.00 98.38 141 LEU A C 1
ATOM 1069 O O . LEU A 1 141 ? -2.191 4.644 -0.963 1.00 98.38 141 LEU A O 1
ATOM 1073 N N . GLN A 1 142 ? -2.221 2.860 -2.327 1.00 98.44 142 GLN A N 1
ATOM 1074 C CA . GLN A 1 142 ? -3.540 2.393 -1.896 1.00 98.44 142 GLN A CA 1
ATOM 1075 C C . GLN A 1 142 ? -3.542 1.957 -0.427 1.00 98.44 142 GLN A C 1
ATOM 1077 O O . GLN A 1 142 ? -4.484 2.290 0.298 1.00 98.44 142 GLN A O 1
ATOM 1082 N N . SER A 1 143 ? -2.497 1.265 0.039 1.00 98.25 143 SER A N 1
ATOM 1083 C CA . SER A 1 143 ? -2.403 0.842 1.436 1.00 98.25 143 SER A CA 1
ATOM 1084 C C . SER A 1 143 ? -2.230 2.033 2.382 1.00 98.25 143 SER A C 1
ATOM 1086 O O . SER A 1 143 ? -2.920 2.078 3.401 1.00 98.25 143 SER A O 1
ATOM 1088 N N . LEU A 1 144 ? -1.424 3.042 2.022 1.00 97.44 144 LEU A N 1
ATOM 1089 C CA . LEU A 1 144 ? -1.296 4.291 2.793 1.00 97.44 144 LEU A CA 1
ATOM 1090 C C . LEU A 1 144 ? -2.623 5.053 2.873 1.00 97.44 144 LEU A C 1
ATOM 1092 O O . LEU A 1 144 ? -3.031 5.488 3.952 1.00 97.44 144 LEU A O 1
ATOM 1096 N N . SER A 1 145 ? -3.339 5.172 1.752 1.00 97.19 145 SER A N 1
ATOM 1097 C CA . SER A 1 145 ? -4.657 5.815 1.718 1.00 97.19 145 SER A CA 1
ATOM 1098 C C . SER A 1 145 ? -5.671 5.084 2.608 1.00 97.19 145 SER A C 1
ATOM 1100 O O . SER A 1 145 ? -6.416 5.709 3.373 1.00 97.19 145 SER A O 1
ATOM 1102 N N . LEU A 1 146 ? -5.673 3.747 2.567 1.00 97.81 146 LEU A N 1
ATOM 1103 C CA . LEU A 1 146 ? -6.541 2.927 3.405 1.00 97.81 146 LEU A CA 1
ATOM 1104 C C . LEU A 1 146 ? -6.174 3.037 4.892 1.00 97.81 146 LEU A C 1
ATOM 1106 O O . LEU A 1 146 ? -7.071 3.200 5.721 1.00 97.81 146 LEU A O 1
ATOM 1110 N N . ALA A 1 147 ? -4.883 3.021 5.232 1.00 97.12 147 ALA A N 1
ATOM 1111 C CA . ALA A 1 147 ? -4.401 3.213 6.598 1.00 97.12 147 ALA A CA 1
ATOM 1112 C C . ALA A 1 147 ? -4.839 4.574 7.162 1.00 97.12 147 ALA A C 1
ATOM 1114 O O . ALA A 1 147 ? -5.409 4.637 8.255 1.00 97.12 147 ALA A O 1
ATOM 1115 N N . ALA A 1 148 ? -4.680 5.650 6.385 1.00 96.50 148 ALA A N 1
ATOM 1116 C CA . ALA A 1 148 ? -5.134 6.988 6.759 1.00 96.50 148 ALA A CA 1
ATOM 1117 C C . ALA A 1 148 ? -6.658 7.044 6.982 1.00 96.50 148 ALA A C 1
ATOM 1119 O O . ALA A 1 148 ? -7.130 7.624 7.964 1.00 96.50 148 ALA A O 1
ATOM 1120 N N . SER A 1 149 ? -7.442 6.387 6.118 1.00 96.88 149 SER A N 1
ATOM 1121 C CA . SER A 1 149 ? -8.901 6.291 6.266 1.00 96.88 149 SER A CA 1
ATOM 1122 C C . SER A 1 149 ? -9.315 5.538 7.539 1.00 96.88 149 SER A C 1
ATOM 1124 O O . SER A 1 149 ? -10.229 5.978 8.248 1.00 96.88 149 SER A O 1
ATOM 1126 N N . ILE A 1 150 ? -8.623 4.442 7.870 1.00 96.81 150 ILE A N 1
ATOM 1127 C CA . ILE A 1 150 ? -8.858 3.663 9.094 1.00 96.81 150 ILE A CA 1
ATOM 1128 C C . ILE A 1 150 ? -8.497 4.486 10.335 1.00 96.81 150 ILE A C 1
ATOM 1130 O O . ILE A 1 150 ? -9.316 4.571 11.254 1.00 96.81 150 ILE A O 1
ATOM 1134 N N . ARG A 1 151 ? -7.335 5.157 10.347 1.00 97.12 151 ARG A N 1
ATOM 1135 C CA . ARG A 1 151 ? -6.927 6.053 11.444 1.00 97.12 151 ARG A CA 1
ATOM 1136 C C . ARG A 1 151 ? -7.948 7.156 11.685 1.00 97.12 151 ARG A C 1
ATOM 1138 O O . ARG A 1 151 ? -8.381 7.342 12.820 1.00 97.12 151 ARG A O 1
ATOM 1145 N N . SER A 1 152 ? -8.394 7.820 10.619 1.00 95.69 152 SER A N 1
ATOM 1146 C CA . SER A 1 152 ? -9.413 8.871 10.693 1.00 95.69 152 SER A CA 1
ATOM 1147 C C . SER A 1 152 ? -10.728 8.349 11.289 1.00 95.69 152 SER A C 1
ATOM 1149 O O . SER A 1 152 ? -11.245 8.914 12.255 1.00 95.69 152 SER A O 1
ATOM 1151 N N . THR A 1 153 ? -11.229 7.212 10.792 1.00 95.06 153 THR A N 1
ATOM 1152 C CA . THR A 1 153 ? -12.493 6.612 11.260 1.00 95.06 153 THR A CA 1
ATOM 1153 C C . THR A 1 153 ? -12.420 6.178 12.728 1.00 95.06 153 THR A C 1
ATOM 1155 O O . THR A 1 153 ? -13.377 6.361 13.482 1.00 95.06 153 THR A O 1
ATOM 1158 N N . ALA A 1 154 ? -11.279 5.633 13.155 1.00 95.25 154 ALA A N 1
ATOM 1159 C CA . ALA A 1 154 ? -11.050 5.172 14.523 1.00 95.25 154 ALA A CA 1
ATOM 1160 C C . ALA A 1 154 ? -10.526 6.269 15.473 1.00 95.25 154 ALA A C 1
ATOM 1162 O O . ALA A 1 154 ? -10.257 5.983 16.644 1.00 95.25 154 ALA A O 1
ATOM 1163 N N . LYS A 1 155 ? -10.402 7.522 15.003 1.00 95.31 155 LYS A N 1
ATOM 1164 C CA . LYS A 1 155 ? -9.832 8.653 15.759 1.00 95.31 155 LYS A CA 1
ATOM 1165 C C . LYS A 1 155 ? -8.470 8.302 16.368 1.00 95.31 155 LYS A C 1
ATOM 1167 O O . LYS A 1 155 ? -8.233 8.512 17.559 1.00 95.31 155 LYS A O 1
ATOM 1172 N N . LEU A 1 156 ? -7.622 7.657 15.578 1.00 95.19 156 LEU A N 1
ATOM 1173 C CA . LEU A 1 156 ? -6.227 7.412 15.921 1.00 95.19 156 LEU A CA 1
ATOM 1174 C C . LEU A 1 156 ? -5.403 8.636 15.531 1.00 95.19 156 LEU A C 1
ATOM 1176 O O . LEU A 1 156 ? -5.789 9.380 14.626 1.00 95.19 156 LEU A O 1
ATOM 1180 N N . ASP A 1 157 ? -4.271 8.820 16.198 1.00 94.81 157 ASP A N 1
ATOM 1181 C CA . ASP A 1 157 ? -3.317 9.853 15.810 1.00 94.81 157 ASP A CA 1
ATOM 1182 C C . ASP A 1 157 ? -2.833 9.603 14.374 1.00 94.81 157 ASP A C 1
ATOM 1184 O O . ASP A 1 157 ? -2.806 8.447 13.923 1.00 94.81 157 ASP A O 1
ATOM 1188 N N . PRO A 1 158 ? -2.482 10.655 13.618 1.00 89.88 158 PRO A N 1
ATOM 1189 C CA . PRO A 1 158 ? -1.882 10.477 12.304 1.00 89.88 158 PRO A CA 1
ATOM 1190 C C . PRO A 1 158 ? -0.569 9.693 12.420 1.00 89.88 158 PRO A C 1
ATOM 1192 O O . PRO A 1 158 ? 0.046 9.623 13.487 1.00 89.88 158 PRO A O 1
ATOM 1195 N N . LEU A 1 159 ? -0.139 9.090 11.312 1.00 86.12 159 LEU A N 1
ATOM 1196 C CA . LEU A 1 159 ? 1.206 8.533 11.238 1.00 86.12 159 LEU A CA 1
ATOM 1197 C C . LEU A 1 159 ? 2.210 9.655 11.540 1.00 86.12 159 LEU A C 1
ATOM 1199 O O . LEU A 1 159 ? 2.094 10.754 10.993 1.00 86.12 159 LEU A O 1
ATOM 1203 N N . LEU A 1 160 ? 3.157 9.392 12.444 1.00 79.94 160 LEU A N 1
ATOM 1204 C CA . LEU A 1 160 ? 4.211 10.352 12.757 1.00 79.94 160 LEU A CA 1
ATOM 1205 C C . LEU A 1 160 ? 4.988 10.667 11.480 1.00 79.94 160 LEU A C 1
ATOM 1207 O O . LEU A 1 160 ? 5.319 9.761 10.715 1.00 79.94 160 LEU A O 1
ATOM 1211 N N . ALA A 1 161 ? 5.269 11.950 11.260 1.00 77.81 161 ALA A N 1
ATOM 1212 C CA . ALA A 1 161 ? 6.091 12.374 10.140 1.00 77.81 161 ALA A CA 1
ATOM 1213 C C . ALA A 1 161 ? 7.461 11.688 10.243 1.00 77.81 161 ALA A C 1
ATOM 1215 O O . ALA A 1 161 ? 8.198 11.894 11.206 1.00 77.81 161 ALA A O 1
ATOM 1216 N N . SER A 1 162 ? 7.761 10.839 9.264 1.00 84.31 162 SER A N 1
ATOM 1217 C CA . SER A 1 162 ? 9.079 10.239 9.080 1.00 84.31 162 SER A CA 1
ATOM 1218 C C . SER A 1 162 ? 9.982 11.229 8.346 1.00 84.31 162 SER A C 1
ATOM 1220 O O . SER A 1 162 ? 9.503 12.005 7.517 1.00 84.31 162 SER A O 1
ATOM 1222 N N . GLU A 1 163 ? 11.292 11.165 8.594 1.00 85.88 163 GLU A N 1
ATOM 1223 C CA . GLU A 1 163 ? 12.295 11.856 7.767 1.00 85.88 163 GLU A CA 1
ATOM 1224 C C . GLU A 1 163 ? 12.205 11.429 6.295 1.00 85.88 163 GLU A C 1
ATOM 1226 O O . GLU A 1 163 ? 12.513 12.206 5.392 1.00 85.88 163 GLU A O 1
ATOM 1231 N N . TRP A 1 164 ? 11.719 10.209 6.055 1.00 87.19 164 TRP A N 1
ATOM 1232 C CA . TRP A 1 164 ? 11.440 9.673 4.733 1.00 87.19 164 TRP A CA 1
ATOM 1233 C C . TRP A 1 164 ? 9.922 9.495 4.530 1.00 87.19 164 TRP A C 1
ATOM 1235 O O . TRP A 1 164 ? 9.360 8.475 4.946 1.00 87.19 164 TRP A O 1
ATOM 1245 N N . PRO A 1 165 ? 9.226 10.491 3.942 1.00 92.88 165 PRO A N 1
ATOM 1246 C CA . PRO A 1 165 ? 7.788 10.420 3.689 1.00 92.88 165 PRO A CA 1
ATOM 1247 C C . PRO A 1 165 ? 7.484 9.432 2.552 1.00 92.88 165 PRO A C 1
ATOM 1249 O O . PRO A 1 165 ? 7.689 9.729 1.373 1.00 92.88 165 PRO A O 1
ATOM 1252 N N . LEU A 1 166 ? 7.006 8.238 2.919 1.00 94.31 166 LEU A N 1
ATOM 1253 C CA . LEU A 1 166 ? 6.715 7.137 1.989 1.00 94.31 166 LEU A CA 1
ATOM 1254 C C . LEU A 1 166 ? 5.673 7.506 0.927 1.00 94.31 166 LEU A C 1
ATOM 1256 O O . LEU A 1 166 ? 5.814 7.131 -0.235 1.00 94.31 166 LEU A O 1
ATOM 1260 N N . ASP A 1 167 ? 4.638 8.247 1.315 1.00 95.56 167 ASP A N 1
ATOM 1261 C CA . ASP A 1 167 ? 3.589 8.727 0.415 1.00 95.56 167 ASP A CA 1
ATOM 1262 C C . ASP A 1 167 ? 4.167 9.619 -0.685 1.00 95.56 167 ASP A C 1
ATOM 1264 O O . ASP A 1 167 ? 3.874 9.422 -1.865 1.00 95.56 167 ASP A O 1
ATOM 1268 N N . ARG A 1 168 ? 5.046 10.549 -0.303 1.00 96.31 168 ARG A N 1
ATOM 1269 C CA . ARG A 1 168 ? 5.742 11.434 -1.231 1.00 96.31 168 ARG A CA 1
ATOM 1270 C C . ARG A 1 168 ? 6.692 10.658 -2.137 1.00 96.31 168 ARG A C 1
ATOM 1272 O O . ARG A 1 168 ? 6.645 10.862 -3.343 1.00 96.31 168 ARG A O 1
ATOM 1279 N N . TYR A 1 169 ? 7.501 9.753 -1.584 1.00 96.56 169 TYR A N 1
ATOM 1280 C CA . TYR A 1 169 ? 8.425 8.936 -2.375 1.00 96.56 169 TYR A CA 1
ATOM 1281 C C . TYR A 1 169 ? 7.688 8.123 -3.451 1.00 96.56 169 TYR A C 1
ATOM 1283 O O . TYR A 1 169 ? 8.049 8.174 -4.625 1.00 96.56 169 TYR A O 1
ATOM 1291 N N . LEU A 1 170 ? 6.612 7.421 -3.083 1.00 97.19 170 LEU A N 1
ATOM 1292 C CA . LEU A 1 170 ? 5.829 6.633 -4.038 1.00 97.19 170 LEU A CA 1
ATOM 1293 C C . LEU A 1 170 ? 5.086 7.519 -5.054 1.00 97.19 170 LEU A C 1
ATOM 1295 O O . LEU A 1 170 ? 4.983 7.149 -6.225 1.00 97.19 170 LEU A O 1
ATOM 1299 N N . ALA A 1 171 ? 4.587 8.688 -4.638 1.00 97.94 171 ALA A N 1
ATOM 1300 C CA . ALA A 1 171 ? 3.926 9.635 -5.536 1.00 97.94 171 ALA A CA 1
ATOM 1301 C C . ALA A 1 171 ? 4.895 10.230 -6.569 1.00 97.94 171 ALA A C 1
ATOM 1303 O O . ALA A 1 171 ? 4.578 10.228 -7.755 1.00 97.94 171 ALA A O 1
ATOM 1304 N N . GLU A 1 172 ? 6.089 10.653 -6.148 1.00 97.38 172 GLU A N 1
ATOM 1305 C CA . GLU A 1 172 ? 7.136 11.148 -7.052 1.00 97.38 172 GLU A CA 1
ATOM 1306 C C . GLU A 1 172 ? 7.493 10.083 -8.103 1.00 97.38 172 GLU A C 1
ATOM 1308 O O . GLU A 1 172 ? 7.550 10.375 -9.295 1.00 97.38 172 GLU A O 1
ATOM 1313 N N . ARG A 1 173 ? 7.618 8.813 -7.695 1.00 97.12 173 ARG A N 1
ATOM 1314 C CA . ARG A 1 173 ? 7.920 7.705 -8.618 1.00 97.12 173 ARG A CA 1
ATOM 1315 C C . ARG A 1 173 ? 6.789 7.383 -9.584 1.00 97.12 173 ARG A C 1
ATOM 1317 O O . ARG A 1 173 ? 7.055 7.061 -10.744 1.00 97.12 173 ARG A O 1
ATOM 1324 N N . ARG A 1 174 ? 5.535 7.486 -9.141 1.00 97.69 174 ARG A N 1
ATOM 1325 C CA . ARG A 1 174 ? 4.368 7.385 -10.028 1.00 97.69 174 ARG A CA 1
ATOM 1326 C C . ARG A 1 174 ? 4.431 8.458 -11.116 1.00 97.69 174 ARG A C 1
ATOM 1328 O O . ARG A 1 174 ? 4.264 8.145 -12.294 1.00 97.69 174 ARG A O 1
ATOM 1335 N N . ASP A 1 175 ? 4.681 9.699 -10.716 1.00 97.62 175 ASP A N 1
ATOM 1336 C CA . ASP A 1 175 ? 4.654 10.854 -11.609 1.00 97.62 175 ASP A CA 1
ATOM 1337 C C . ASP A 1 175 ? 5.837 10.807 -12.599 1.00 97.62 175 ASP A C 1
ATOM 1339 O O . ASP A 1 175 ? 5.646 10.987 -13.804 1.00 97.62 175 ASP A O 1
ATOM 1343 N N . ASP A 1 176 ? 7.031 10.418 -12.140 1.00 96.69 176 ASP A N 1
ATOM 1344 C CA . ASP A 1 176 ? 8.200 10.174 -12.996 1.00 96.69 176 ASP A CA 1
ATOM 1345 C C . ASP A 1 176 ? 7.928 9.130 -14.084 1.00 96.69 176 ASP A C 1
ATOM 1347 O O . ASP A 1 176 ? 8.407 9.244 -15.218 1.00 96.69 176 ASP A O 1
ATOM 1351 N N . ARG A 1 177 ? 7.170 8.080 -13.757 1.00 94.06 177 ARG A N 1
ATOM 1352 C CA . ARG A 1 177 ? 6.843 7.018 -14.712 1.00 94.06 177 ARG A CA 1
ATOM 1353 C C . ARG A 1 177 ? 5.766 7.427 -15.699 1.00 94.06 177 ARG A C 1
ATOM 1355 O O . ARG A 1 177 ? 5.916 7.104 -16.878 1.00 94.06 177 ARG A O 1
ATOM 1362 N N . ALA A 1 178 ? 4.772 8.199 -15.267 1.00 95.12 178 ALA A N 1
ATOM 1363 C CA . ALA A 1 178 ? 3.822 8.829 -16.178 1.00 95.12 178 ALA A CA 1
ATOM 1364 C C . ALA A 1 178 ? 4.557 9.706 -17.210 1.00 95.12 178 ALA A C 1
ATOM 1366 O O . ALA A 1 178 ? 4.382 9.520 -18.413 1.00 95.12 178 ALA A O 1
ATOM 1367 N N . LEU A 1 179 ? 5.491 10.550 -16.756 1.00 96.56 179 LEU A N 1
ATOM 1368 C CA . LEU A 1 179 ? 6.305 11.397 -17.635 1.00 96.56 179 LEU A CA 1
ATOM 1369 C C . LEU A 1 179 ? 7.184 10.586 -18.600 1.00 96.56 179 LEU A C 1
ATOM 1371 O O . LEU A 1 179 ? 7.301 10.923 -19.780 1.00 96.56 179 LEU A O 1
ATOM 1375 N N . LYS A 1 180 ? 7.824 9.509 -18.126 1.00 94.06 180 LYS A N 1
ATOM 1376 C CA . LYS A 1 180 ? 8.628 8.622 -18.988 1.00 94.06 180 LYS A CA 1
ATOM 1377 C C . LYS A 1 180 ? 7.770 7.932 -20.048 1.00 94.06 180 LYS A C 1
ATOM 1379 O O . LYS A 1 180 ? 8.231 7.781 -21.179 1.00 94.06 180 LYS A O 1
ATOM 1384 N N . LEU A 1 181 ? 6.552 7.516 -19.703 1.00 92.00 181 LEU A N 1
ATOM 1385 C CA . LEU A 1 181 ? 5.623 6.900 -20.646 1.00 92.00 181 LEU A CA 1
ATOM 1386 C C . LEU A 1 181 ? 5.189 7.897 -21.725 1.00 92.00 181 LEU A C 1
ATOM 1388 O O . LEU A 1 181 ? 5.285 7.579 -22.907 1.00 92.00 181 LEU A O 1
ATOM 1392 N N . GLU A 1 182 ? 4.797 9.112 -21.339 1.00 95.00 182 GLU A N 1
ATOM 1393 C CA . GLU A 1 182 ? 4.431 10.176 -22.282 1.00 95.00 182 GLU A CA 1
ATOM 1394 C C . GLU A 1 182 ? 5.565 10.479 -23.269 1.00 95.00 182 GLU A C 1
ATOM 1396 O O . GLU A 1 182 ? 5.336 10.531 -24.477 1.00 95.00 182 GLU A O 1
ATOM 1401 N N . ARG A 1 183 ? 6.809 10.585 -22.780 1.00 96.12 183 ARG A N 1
ATOM 1402 C CA . ARG A 1 183 ? 7.991 10.775 -23.641 1.00 96.12 183 ARG A CA 1
ATOM 1403 C C . ARG A 1 183 ? 8.184 9.620 -24.620 1.00 96.12 183 ARG A C 1
ATOM 1405 O O . ARG A 1 183 ? 8.400 9.860 -25.801 1.00 96.12 183 ARG A O 1
ATOM 1412 N N . ARG A 1 184 ? 8.058 8.370 -24.158 1.00 93.00 184 ARG A N 1
ATOM 1413 C CA . ARG A 1 184 ? 8.175 7.182 -25.023 1.00 93.00 184 ARG A CA 1
ATOM 1414 C C . ARG A 1 184 ? 7.107 7.159 -26.115 1.00 93.00 184 ARG A C 1
ATOM 1416 O O . ARG A 1 184 ? 7.414 6.786 -27.243 1.00 93.00 184 ARG A O 1
ATOM 1423 N N . LEU A 1 185 ? 5.876 7.549 -25.789 1.00 94.50 185 LEU A N 1
ATOM 1424 C CA . LEU A 1 185 ? 4.781 7.626 -26.756 1.00 94.50 185 LEU A CA 1
ATOM 1425 C C . LEU A 1 185 ? 5.024 8.732 -27.790 1.00 94.50 185 LEU A C 1
ATOM 1427 O O . LEU A 1 185 ? 4.899 8.470 -28.984 1.00 94.50 185 LEU A O 1
ATOM 1431 N N . ALA A 1 186 ? 5.451 9.918 -27.350 1.00 96.00 186 ALA A N 1
ATOM 1432 C CA . ALA A 1 186 ? 5.799 11.023 -28.242 1.00 96.00 186 ALA A CA 1
ATOM 1433 C C . ALA A 1 186 ? 6.970 10.664 -29.177 1.00 96.00 186 ALA A C 1
ATOM 1435 O O . ALA A 1 186 ? 6.904 10.911 -30.381 1.00 96.00 186 ALA A O 1
ATOM 1436 N N . ASP A 1 187 ? 8.012 10.013 -28.653 1.00 95.00 187 ASP A N 1
ATOM 1437 C CA . ASP A 1 187 ? 9.152 9.545 -29.448 1.00 95.00 187 ASP A CA 1
ATOM 1438 C C . ASP A 1 187 ? 8.736 8.469 -30.464 1.00 95.00 187 ASP A C 1
ATOM 1440 O O . ASP A 1 187 ? 9.202 8.467 -31.607 1.00 95.00 187 ASP A O 1
ATOM 1444 N N . ALA A 1 188 ? 7.851 7.545 -30.073 1.00 92.19 188 ALA A N 1
ATOM 1445 C CA . ALA A 1 188 ? 7.322 6.515 -30.964 1.00 92.19 188 ALA A CA 1
ATOM 1446 C C . ALA A 1 188 ? 6.475 7.119 -32.095 1.00 92.19 188 ALA A C 1
ATOM 1448 O O . ALA A 1 188 ? 6.608 6.713 -33.252 1.00 92.19 188 ALA A O 1
ATOM 1449 N N . GLU A 1 189 ? 5.648 8.117 -31.786 1.00 94.31 189 GLU A N 1
ATOM 1450 C CA . GLU A 1 189 ? 4.862 8.855 -32.773 1.00 94.31 189 GLU A CA 1
ATOM 1451 C C . GLU A 1 189 ? 5.761 9.642 -33.735 1.00 94.31 189 GLU A C 1
ATOM 1453 O O . GLU A 1 189 ? 5.608 9.526 -34.952 1.00 94.31 189 GLU A O 1
ATOM 1458 N N . ALA A 1 190 ? 6.769 10.353 -33.220 1.00 94.69 190 ALA A N 1
ATOM 1459 C CA . ALA A 1 190 ? 7.740 11.070 -34.043 1.00 94.69 190 ALA A CA 1
ATOM 1460 C C . ALA A 1 190 ? 8.490 10.127 -35.001 1.00 94.69 190 ALA A C 1
ATOM 1462 O O . 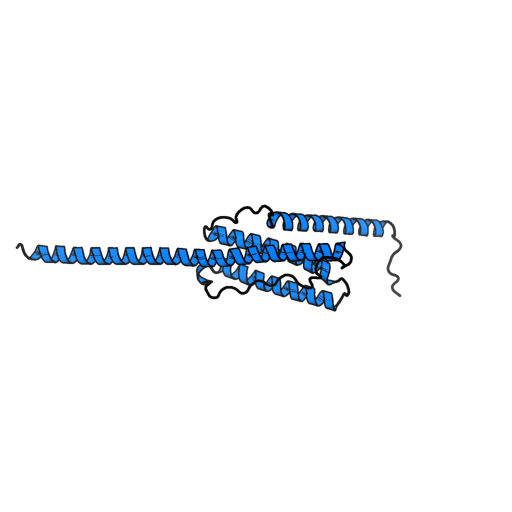ALA A 1 190 ? 8.643 10.435 -36.185 1.00 94.69 190 ALA A O 1
ATOM 1463 N N . ARG A 1 191 ? 8.900 8.940 -34.529 1.00 92.94 191 ARG A N 1
ATOM 1464 C CA . ARG A 1 191 ? 9.527 7.901 -35.369 1.00 92.94 191 ARG A CA 1
ATOM 1465 C C . ARG A 1 191 ? 8.578 7.373 -36.442 1.00 92.94 191 ARG A C 1
ATOM 1467 O O . ARG A 1 191 ? 9.004 7.172 -37.577 1.00 92.94 191 ARG A O 1
ATOM 1474 N N . ARG A 1 192 ? 7.301 7.172 -36.105 1.00 91.38 192 ARG A N 1
ATOM 1475 C CA . ARG A 1 192 ? 6.270 6.740 -37.059 1.00 91.38 192 ARG A CA 1
ATOM 1476 C C . ARG A 1 192 ? 6.041 7.785 -38.153 1.00 91.38 192 ARG A C 1
ATOM 1478 O O . ARG A 1 192 ? 5.924 7.417 -39.317 1.00 91.38 192 ARG A O 1
ATOM 1485 N N . LEU A 1 193 ? 6.009 9.069 -37.798 1.00 93.44 193 LEU A N 1
ATOM 1486 C CA . LEU A 1 193 ? 5.854 10.170 -38.755 1.00 93.44 193 LEU A CA 1
ATOM 1487 C C . LEU A 1 193 ? 7.098 10.359 -39.637 1.00 93.44 193 LEU A C 1
ATOM 1489 O O . LEU A 1 193 ? 6.965 10.674 -40.817 1.00 93.44 193 LEU A O 1
ATOM 1493 N N . ALA A 1 194 ? 8.296 10.134 -39.091 1.00 93.00 194 ALA A N 1
ATOM 1494 C CA . ALA A 1 194 ? 9.552 10.226 -39.835 1.00 93.00 194 ALA A CA 1
ATOM 1495 C C . ALA A 1 194 ? 9.767 9.071 -40.835 1.00 93.00 194 ALA A C 1
ATOM 1497 O O . ALA A 1 194 ? 10.525 9.234 -41.789 1.00 93.00 194 ALA A O 1
ATOM 1498 N N . ASN A 1 195 ? 9.107 7.920 -40.648 1.00 89.56 195 ASN A N 1
ATOM 1499 C CA . ASN A 1 195 ? 9.196 6.764 -41.545 1.00 89.56 195 ASN A CA 1
ATOM 1500 C C . ASN A 1 195 ? 7.804 6.303 -42.040 1.00 89.56 195 ASN A C 1
ATOM 1502 O O . ASN A 1 195 ? 7.318 5.244 -41.631 1.00 89.56 195 ASN A O 1
ATOM 1506 N N . PRO A 1 196 ? 7.154 7.068 -42.940 1.00 76.50 196 PRO A N 1
ATOM 1507 C CA . PRO A 1 196 ? 5.799 6.772 -43.417 1.00 76.50 196 PRO A CA 1
ATOM 1508 C C . PRO A 1 196 ? 5.707 5.491 -44.268 1.00 76.50 196 PRO A C 1
ATOM 1510 O O . PRO A 1 196 ? 4.612 4.971 -44.472 1.00 76.50 196 PRO A O 1
ATOM 1513 N N . SER A 1 197 ? 6.840 4.967 -44.752 1.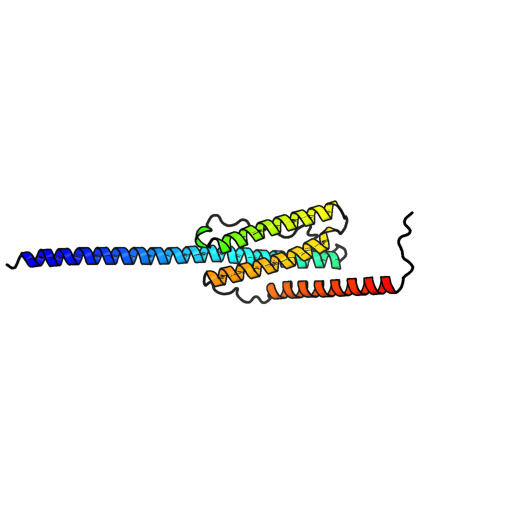00 79.19 197 SER A N 1
ATOM 1514 C CA . SER A 1 197 ? 6.921 3.802 -45.646 1.00 79.19 197 SER A CA 1
ATOM 1515 C C . SER A 1 197 ? 6.930 2.453 -44.918 1.00 79.19 197 SER A C 1
ATOM 1517 O O . SER A 1 197 ? 6.847 1.413 -45.566 1.00 79.19 197 SER A O 1
ATOM 1519 N N . GLY A 1 198 ? 7.033 2.445 -43.584 1.00 63.78 198 GLY A N 1
ATOM 1520 C CA . GLY A 1 198 ? 7.059 1.236 -42.755 1.00 63.78 198 GLY A CA 1
ATOM 1521 C C . GLY A 1 198 ? 5.693 0.562 -42.586 1.00 63.78 198 GLY A C 1
ATOM 1522 O O . GLY A 1 198 ? 5.342 0.189 -41.467 1.00 63.78 198 GLY A O 1
ATOM 1523 N N . MET A 1 199 ? 4.901 0.425 -43.657 1.00 60.00 199 MET A N 1
ATOM 1524 C CA . MET A 1 199 ? 3.768 -0.501 -43.623 1.00 60.00 199 MET A CA 1
ATOM 1525 C C . MET A 1 199 ? 4.306 -1.928 -43.446 1.00 60.00 199 MET A C 1
ATOM 1527 O O . MET A 1 199 ? 5.274 -2.290 -44.120 1.00 60.00 199 MET A O 1
ATOM 1531 N N . PRO A 1 200 ? 3.703 -2.748 -42.566 1.00 52.03 200 PRO A N 1
ATOM 1532 C CA . PRO A 1 200 ? 4.066 -4.150 -42.462 1.00 52.03 200 PRO A CA 1
ATOM 1533 C C . PRO A 1 200 ? 3.842 -4.797 -43.828 1.00 52.03 200 PRO A C 1
ATOM 1535 O O . PRO A 1 200 ? 2.723 -4.810 -44.343 1.00 52.03 200 PRO A O 1
ATOM 1538 N N . ILE A 1 201 ? 4.917 -5.306 -44.428 1.00 52.94 201 ILE A N 1
ATOM 1539 C CA . ILE A 1 201 ? 4.812 -6.217 -45.560 1.00 52.94 201 ILE A CA 1
ATOM 1540 C C . ILE A 1 201 ? 4.155 -7.477 -44.989 1.00 52.94 201 ILE A C 1
ATOM 1542 O O . ILE A 1 201 ? 4.812 -8.288 -44.342 1.00 52.94 201 ILE A O 1
ATOM 1546 N N . LEU A 1 202 ? 2.837 -7.583 -45.158 1.00 54.19 202 LEU A N 1
ATOM 1547 C CA . LEU A 1 202 ? 2.108 -8.834 -44.999 1.00 54.19 202 LEU A CA 1
ATOM 1548 C C . LEU A 1 202 ? 2.575 -9.745 -46.141 1.00 54.19 202 LEU A C 1
ATOM 1550 O O . LEU A 1 202 ? 2.108 -9.602 -47.272 1.00 54.19 202 LEU A O 1
ATOM 1554 N N . LEU A 1 203 ? 3.567 -10.589 -45.856 1.00 52.25 203 LEU A N 1
ATOM 1555 C CA . LEU A 1 203 ? 3.906 -11.764 -46.660 1.00 52.25 203 LEU A CA 1
ATOM 1556 C C . LEU A 1 203 ? 3.130 -12.968 -46.129 1.00 52.25 203 LEU A C 1
ATOM 1558 O O . LEU A 1 203 ? 3.084 -13.123 -44.887 1.00 52.25 203 LEU A O 1
#

Radius of gyration: 28.71 Å; Cα contacts (8 Å, |Δi|>4): 165; chains: 1; bounding box: 74×29×107 Å

Mean predicted aligned error: 7.53 Å